Protein AF-A0A0U5GL90-F1 (afdb_monomer)

Sequence (232 aa):
MVSDGDREPDVVGGGMSMTGNQTHGCYFNGHSLDELKESRVLGIDAWSNAGGIVGRGLLIDYATWADVNSIPLTPFTSATIPLSSLQTILSETNTTPRPGDILFVRTGFTRAYNALSADEEAALASRPTPDFAGVENGERTLRWLWENQFAAIASDSPSFEPAPLVREGVPPEQTLHQWCLSGWGLPIGEYFHLEELADKCRERKRWTFFLSSVPLKVPGGVASPPNAVAIL

pLDDT: mean 89.9, std 14.67, range [27.83, 98.88]

Mean predicted aligned error: 5.51 Å

Radius of gyration: 17.51 Å; Cα contacts (8 Å, |Δi|>4): 485; chains: 1; bounding box: 51×42×48 Å

Secondary structure (DSSP, 8-state):
-----------EEEPTTS--BTTTTB-GGG-BHHHHHHS-TT-THHHHHTT-EEEEEEEEEHHHHHHHTTPPP-TTTT-EE-HHHHHHHHHHTT----TT-EEEEE-SHHHHHTT--HHHHHHHHT-SS--B-EE--SHHHHHHHHHHT-SEEEESSSSSSPBPSSBTTB-GGG-HHIIIIIII---EEES---HHHHHHHHHHT--EEEEEE-----TT-SEE---EEEE-

Structure (mmCIF, N/CA/C/O backbone):
data_AF-A0A0U5GL90-F1
#
_entry.id   AF-A0A0U5GL90-F1
#
loop_
_atom_site.group_PDB
_atom_site.id
_atom_site.type_symbol
_atom_site.label_atom_id
_atom_site.label_alt_id
_atom_site.label_comp_id
_atom_site.label_asym_id
_atom_site.label_entity_id
_atom_site.label_seq_id
_atom_site.pdbx_PDB_ins_code
_atom_site.Cartn_x
_atom_site.Cartn_y
_atom_site.Cartn_z
_atom_site.occupancy
_atom_site.B_iso_or_equiv
_atom_site.auth_seq_id
_atom_site.auth_comp_id
_atom_site.auth_asym_id
_atom_site.auth_atom_id
_atom_site.pdbx_PDB_model_num
ATOM 1 N N . MET A 1 1 ? -29.213 21.364 -14.736 1.00 32.91 1 MET A N 1
ATOM 2 C CA . MET A 1 1 ? -28.912 20.846 -13.389 1.00 32.91 1 MET A CA 1
ATOM 3 C C . MET A 1 1 ? -28.786 19.344 -13.524 1.00 32.91 1 MET A C 1
ATOM 5 O O . MET A 1 1 ? -29.792 18.651 -13.503 1.00 32.91 1 MET A O 1
ATOM 9 N N . VAL A 1 2 ? -27.580 18.876 -13.823 1.00 27.83 2 VAL A N 1
ATOM 10 C CA . VAL A 1 2 ? -27.225 17.458 -13.736 1.00 27.83 2 VAL A CA 1
ATOM 11 C C . VAL A 1 2 ? -26.235 17.401 -12.585 1.00 27.83 2 VAL A C 1
ATOM 13 O O . VAL A 1 2 ? -25.332 18.232 -12.520 1.00 27.83 2 VAL A O 1
ATOM 16 N N . SER A 1 3 ? -26.568 16.540 -11.637 1.00 29.61 3 SER A N 1
ATOM 17 C CA . SER A 1 3 ? -26.002 16.372 -10.307 1.00 29.61 3 SER A CA 1
ATOM 18 C C . SER A 1 3 ? -24.504 16.102 -10.316 1.00 29.61 3 SER A C 1
ATOM 20 O O . SER A 1 3 ? -23.997 15.461 -11.238 1.00 29.61 3 SER A O 1
ATOM 22 N N . ASP A 1 4 ? -23.856 16.581 -9.254 1.00 32.91 4 ASP A N 1
ATOM 23 C CA . ASP A 1 4 ? -22.505 16.235 -8.826 1.00 32.91 4 ASP A CA 1
ATOM 24 C C . ASP A 1 4 ? -22.251 14.739 -9.014 1.00 32.91 4 ASP A C 1
ATOM 26 O O . ASP A 1 4 ? -22.918 13.896 -8.417 1.00 32.91 4 ASP A O 1
ATOM 30 N N . GLY A 1 5 ? -21.336 14.424 -9.929 1.00 29.22 5 GLY A N 1
ATOM 31 C CA . GLY A 1 5 ? -20.771 13.092 -10.034 1.00 29.22 5 GLY A CA 1
ATOM 32 C C . GLY A 1 5 ? -19.763 12.922 -8.912 1.00 29.22 5 GLY A C 1
ATOM 33 O O . GLY A 1 5 ? -18.870 13.760 -8.782 1.00 29.22 5 GLY A O 1
ATOM 34 N N . ASP A 1 6 ? -19.919 11.852 -8.140 1.00 35.81 6 ASP A N 1
ATOM 35 C CA . ASP A 1 6 ? -18.899 11.324 -7.243 1.00 35.81 6 ASP A CA 1
ATOM 36 C C . ASP A 1 6 ? -17.588 11.181 -8.032 1.00 35.81 6 ASP A C 1
ATOM 38 O O . ASP A 1 6 ? -17.468 10.346 -8.932 1.00 35.81 6 ASP A O 1
ATOM 42 N N . ARG A 1 7 ? -16.629 12.073 -7.768 1.00 39.97 7 ARG A N 1
ATOM 43 C CA . ARG A 1 7 ? -15.283 12.020 -8.347 1.00 39.97 7 ARG A CA 1
ATOM 44 C C . ARG A 1 7 ? -14.377 11.362 -7.326 1.00 39.97 7 ARG A C 1
ATOM 46 O O . ARG A 1 7 ? -13.746 12.036 -6.519 1.00 39.97 7 ARG A O 1
ATOM 53 N N . GLU A 1 8 ? -14.359 10.038 -7.348 1.00 39.12 8 GLU A N 1
ATOM 54 C CA . GLU A 1 8 ? -13.332 9.280 -6.644 1.00 39.12 8 GLU A CA 1
ATOM 55 C C . GLU A 1 8 ? -11.991 9.439 -7.384 1.00 39.12 8 GLU A C 1
ATOM 57 O O . GLU A 1 8 ? -11.975 9.428 -8.619 1.00 39.12 8 GLU A O 1
ATOM 62 N N . PRO A 1 9 ? -10.862 9.604 -6.673 1.00 36.97 9 PRO A N 1
ATOM 63 C CA . PRO A 1 9 ? -9.548 9.520 -7.297 1.00 36.97 9 PRO A CA 1
ATOM 64 C C . PRO A 1 9 ? -9.374 8.130 -7.925 1.00 36.97 9 PRO A C 1
ATOM 66 O O . PRO A 1 9 ? -9.630 7.114 -7.277 1.00 36.97 9 PRO A O 1
ATOM 69 N N . ASP A 1 10 ? -8.951 8.083 -9.191 1.00 33.62 10 ASP A N 1
ATOM 70 C CA . ASP A 1 10 ? -8.714 6.828 -9.905 1.00 33.62 10 ASP A CA 1
ATOM 71 C C . ASP A 1 10 ? -7.691 5.974 -9.137 1.00 33.62 10 ASP A C 1
ATOM 73 O O . ASP A 1 10 ? -6.527 6.348 -8.991 1.00 33.62 10 ASP A O 1
ATOM 77 N N . VAL A 1 11 ? -8.126 4.811 -8.647 1.00 43.56 11 VAL A N 1
ATOM 78 C CA . VAL A 1 11 ? -7.258 3.835 -7.973 1.00 43.56 11 VAL A CA 1
ATOM 79 C C . VAL A 1 11 ? -6.200 3.341 -8.961 1.00 43.56 11 VAL A C 1
ATOM 81 O O . VAL A 1 11 ? -6.558 2.965 -10.076 1.00 43.56 11 VAL A O 1
ATOM 84 N N . VAL A 1 12 ? -4.917 3.277 -8.586 1.00 50.75 12 VAL A N 1
ATOM 85 C CA . VAL A 1 12 ? -3.836 2.824 -9.485 1.00 50.75 12 VAL A CA 1
ATOM 86 C C . VAL A 1 12 ? -3.110 1.623 -8.882 1.00 50.75 12 VAL A C 1
ATOM 88 O O . VAL A 1 12 ? -2.521 1.694 -7.810 1.00 50.75 12 VAL A O 1
ATOM 91 N N . GLY A 1 13 ? -3.125 0.492 -9.588 1.00 50.84 13 GLY A N 1
ATOM 92 C CA . GLY A 1 13 ? -2.231 -0.636 -9.333 1.00 50.84 13 GLY A CA 1
ATOM 93 C C . GLY A 1 13 ? -0.956 -0.503 -10.162 1.00 50.84 13 GLY A C 1
ATOM 94 O O . GLY A 1 13 ? -1.026 -0.450 -11.394 1.00 50.84 13 GLY A O 1
ATOM 95 N N . GLY A 1 14 ? 0.202 -0.461 -9.505 1.00 56.66 14 GLY A N 1
ATOM 96 C CA . GLY A 1 14 ? 1.503 -0.366 -10.155 1.00 56.66 14 GLY A CA 1
ATOM 97 C C . GLY A 1 14 ? 2.013 -1.703 -10.684 1.00 56.66 14 GLY A C 1
ATOM 98 O O . GLY A 1 14 ? 2.085 -2.696 -9.959 1.00 56.66 14 GLY A O 1
ATOM 99 N N . GLY A 1 15 ? 2.380 -1.735 -11.967 1.00 58.50 15 GLY A N 1
ATOM 100 C CA . GLY A 1 15 ? 3.108 -2.843 -12.583 1.00 58.50 15 GLY A CA 1
ATOM 101 C C . GLY A 1 15 ? 4.617 -2.750 -12.336 1.00 58.50 15 GLY A C 1
ATOM 102 O O . GLY A 1 15 ? 5.145 -1.721 -11.918 1.00 58.50 15 GLY A O 1
ATOM 103 N N . MET A 1 16 ? 5.343 -3.831 -12.631 1.00 69.81 16 MET A N 1
ATOM 104 C CA . MET A 1 16 ? 6.782 -3.941 -12.324 1.00 69.81 16 MET A CA 1
ATOM 105 C C . MET A 1 16 ? 7.672 -2.991 -13.137 1.00 69.81 16 MET A C 1
ATOM 107 O O . MET A 1 16 ? 8.827 -2.768 -12.782 1.00 69.81 16 MET A O 1
ATOM 111 N N . SER A 1 17 ? 7.146 -2.408 -14.214 1.00 71.94 17 SER A N 1
ATOM 112 C CA . SER A 1 17 ? 7.821 -1.380 -15.010 1.00 71.94 17 SER A CA 1
ATOM 113 C C . SER A 1 17 ? 7.652 0.043 -14.452 1.00 71.94 17 SER A C 1
ATOM 115 O O . SER A 1 17 ? 8.181 0.985 -15.038 1.00 71.94 17 SER A O 1
ATOM 117 N N . MET A 1 18 ? 6.911 0.233 -13.351 1.00 78.38 18 MET A N 1
ATOM 118 C CA . MET A 1 18 ? 6.598 1.560 -12.801 1.00 78.38 18 MET A CA 1
ATOM 119 C C . MET A 1 18 ? 7.807 2.253 -12.169 1.00 78.38 18 MET A C 1
ATOM 121 O O . MET A 1 18 ? 7.956 3.467 -12.294 1.00 78.38 18 MET A O 1
ATOM 125 N N . THR A 1 19 ? 8.688 1.518 -11.489 1.00 79.12 19 THR A N 1
ATOM 126 C CA . THR A 1 19 ? 9.861 2.103 -10.825 1.00 79.12 19 THR A CA 1
ATOM 127 C C . THR A 1 19 ? 11.077 1.205 -10.991 1.00 79.12 19 THR A C 1
ATOM 129 O O . THR A 1 19 ? 11.060 0.044 -10.596 1.00 79.12 19 THR A O 1
ATOM 132 N N . GLY A 1 20 ? 12.144 1.761 -11.568 1.00 82.94 20 GLY A N 1
ATOM 133 C CA . GLY A 1 20 ? 13.454 1.119 -11.652 1.00 82.94 20 GLY A CA 1
ATOM 134 C C . GLY A 1 20 ? 14.312 1.418 -10.423 1.00 82.94 20 GLY A C 1
ATOM 135 O O . GLY A 1 20 ? 14.107 2.415 -9.728 1.00 82.94 20 GLY A O 1
ATOM 136 N N . ASN A 1 21 ? 15.293 0.558 -10.160 1.00 85.88 21 ASN A N 1
ATOM 137 C CA . ASN A 1 21 ? 16.347 0.824 -9.194 1.00 85.88 21 ASN A CA 1
ATOM 138 C C . ASN A 1 21 ? 17.252 1.939 -9.735 1.00 85.88 21 ASN A C 1
ATOM 140 O O . ASN A 1 21 ? 17.915 1.763 -10.757 1.00 85.88 21 ASN A O 1
ATOM 144 N N . GLN A 1 22 ? 17.283 3.082 -9.056 1.00 84.62 22 GLN A N 1
ATOM 145 C CA . GLN A 1 22 ? 17.982 4.280 -9.528 1.00 84.62 22 GLN A CA 1
ATOM 146 C C . GLN A 1 22 ? 19.504 4.101 -9.513 1.00 84.62 22 GLN A C 1
ATOM 148 O O . GLN A 1 22 ? 20.193 4.587 -10.405 1.00 84.62 22 GLN A O 1
ATOM 153 N N . THR A 1 23 ? 20.024 3.363 -8.533 1.00 85.50 23 THR A N 1
ATOM 154 C CA . THR A 1 23 ? 21.464 3.127 -8.366 1.00 85.50 23 THR A CA 1
ATOM 155 C C . THR A 1 23 ? 22.008 2.162 -9.421 1.00 85.50 23 THR A C 1
ATOM 157 O O . THR A 1 23 ? 23.115 2.352 -9.919 1.00 85.50 23 THR A O 1
ATOM 160 N N . HIS A 1 24 ? 21.228 1.145 -9.798 1.00 86.31 24 HIS A N 1
ATOM 161 C CA . HIS A 1 24 ? 21.655 0.101 -10.738 1.00 86.31 24 HIS A CA 1
ATOM 162 C C . HIS A 1 24 ? 21.117 0.286 -12.165 1.00 86.31 24 HIS A C 1
ATOM 164 O O . HIS A 1 24 ? 21.565 -0.406 -13.076 1.00 86.31 24 HIS A O 1
ATOM 170 N N . GLY A 1 25 ? 20.171 1.206 -12.379 1.00 88.25 25 GLY A N 1
ATOM 171 C CA . GLY A 1 25 ? 19.608 1.506 -13.698 1.00 88.25 25 GLY A CA 1
ATOM 172 C C . GLY A 1 25 ? 18.793 0.361 -14.309 1.00 88.25 25 GLY A C 1
ATOM 173 O O . GLY A 1 25 ? 18.709 0.259 -15.532 1.00 88.25 25 GLY A O 1
ATOM 174 N N . CYS A 1 26 ? 18.217 -0.513 -13.480 1.00 90.50 26 CYS A N 1
ATOM 175 C CA . CYS A 1 26 ? 17.486 -1.701 -13.921 1.00 90.50 26 CYS A CA 1
ATOM 176 C C . CYS A 1 26 ? 16.119 -1.845 -13.239 1.00 90.50 26 CYS A C 1
ATOM 178 O O . CYS A 1 26 ? 15.846 -1.257 -12.192 1.00 90.50 26 CYS A O 1
ATOM 180 N N . TYR A 1 27 ? 15.253 -2.640 -13.854 1.00 92.69 27 TYR A N 1
ATOM 181 C CA . TYR A 1 27 ? 13.933 -3.019 -13.361 1.00 92.69 27 TYR A CA 1
ATOM 182 C C . TYR A 1 27 ? 13.954 -4.465 -12.857 1.00 92.69 27 TYR A C 1
ATOM 184 O O . TYR A 1 27 ? 15.007 -5.109 -12.820 1.00 92.69 27 TYR A O 1
ATOM 192 N N . PHE A 1 28 ? 12.785 -4.981 -12.471 1.00 92.75 28 PHE A N 1
ATOM 193 C CA . PHE A 1 28 ? 12.640 -6.362 -12.022 1.00 92.75 28 PHE A CA 1
ATOM 194 C C . PHE A 1 28 ? 13.297 -7.351 -12.997 1.00 92.75 28 PHE A C 1
ATOM 196 O O . PHE A 1 28 ? 13.249 -7.154 -14.209 1.00 92.75 28 PHE A O 1
ATOM 203 N N . ASN A 1 29 ? 13.943 -8.397 -12.472 1.00 93.00 29 ASN A N 1
ATOM 204 C CA . ASN A 1 29 ? 14.741 -9.367 -13.239 1.00 93.00 29 ASN A CA 1
ATOM 205 C C . ASN A 1 29 ? 15.891 -8.779 -14.086 1.00 93.00 29 ASN A C 1
ATOM 207 O O . ASN A 1 29 ? 16.424 -9.463 -14.958 1.00 93.00 29 ASN A O 1
ATOM 211 N N . GLY A 1 30 ? 16.327 -7.546 -13.811 1.00 92.50 30 GLY A N 1
ATOM 212 C CA . GLY A 1 30 ? 17.467 -6.928 -14.492 1.00 92.50 30 GLY A CA 1
ATOM 213 C C . GLY A 1 30 ? 17.136 -6.323 -15.857 1.00 92.50 30 GLY A C 1
ATOM 214 O O . GLY A 1 30 ? 18.058 -5.966 -16.589 1.00 92.50 30 GLY A O 1
ATOM 215 N N . HIS A 1 31 ? 15.851 -6.180 -16.194 1.00 92.88 31 HIS A N 1
ATOM 216 C CA . HIS A 1 31 ? 15.424 -5.536 -17.436 1.00 92.88 31 HIS A CA 1
ATOM 217 C C . HIS A 1 31 ? 15.884 -4.075 -17.493 1.00 92.88 31 HIS A C 1
ATOM 219 O O . HIS A 1 31 ? 15.863 -3.358 -16.489 1.00 92.88 31 HIS A O 1
ATOM 225 N N . SER A 1 32 ? 16.307 -3.624 -18.673 1.00 92.25 32 SER A N 1
ATOM 226 C CA . SER A 1 32 ? 16.730 -2.238 -18.889 1.00 92.25 32 SER A CA 1
ATOM 227 C C . SER A 1 32 ? 15.552 -1.355 -19.301 1.00 92.25 32 SER A C 1
ATOM 229 O O . SER A 1 32 ? 14.535 -1.836 -19.800 1.00 92.25 32 SER A O 1
ATOM 231 N N . LEU A 1 33 ? 15.698 -0.036 -19.147 1.00 88.69 33 LEU A N 1
ATOM 232 C CA . LEU A 1 33 ? 14.693 0.913 -19.634 1.00 88.69 33 LEU A CA 1
ATOM 233 C C . LEU A 1 33 ? 14.465 0.794 -21.152 1.00 88.69 33 LEU A C 1
ATOM 235 O O . LEU A 1 33 ? 13.338 0.959 -21.615 1.00 88.69 33 LEU A O 1
ATOM 239 N N . ASP A 1 34 ? 15.512 0.525 -21.930 1.00 91.38 34 ASP A N 1
ATOM 240 C CA . ASP A 1 34 ? 15.386 0.412 -23.386 1.00 91.38 34 ASP A CA 1
ATOM 241 C C . ASP A 1 34 ? 14.630 -0.861 -23.784 1.00 91.38 34 ASP A C 1
ATOM 243 O O . ASP A 1 34 ? 13.755 -0.807 -24.644 1.00 91.38 34 ASP A O 1
ATOM 247 N N . GLU A 1 35 ? 14.838 -1.970 -23.068 1.00 90.62 35 GLU A N 1
ATOM 248 C CA . GLU A 1 35 ? 14.051 -3.191 -23.266 1.00 90.62 35 GLU A CA 1
ATOM 249 C C . GLU A 1 35 ? 12.561 -2.979 -22.953 1.00 90.62 35 GLU A C 1
ATOM 251 O O . GLU A 1 35 ? 11.700 -3.489 -23.674 1.00 90.62 35 GLU A O 1
ATOM 256 N N . LEU A 1 36 ? 12.230 -2.195 -21.919 1.00 87.69 36 LEU A N 1
ATOM 257 C CA . LEU A 1 36 ? 10.837 -1.863 -21.595 1.00 87.69 36 LEU A CA 1
ATOM 258 C C . LEU A 1 36 ? 10.160 -1.000 -22.667 1.00 87.69 36 LEU A C 1
ATOM 260 O O . LEU A 1 36 ? 8.956 -1.122 -22.870 1.00 87.69 36 LEU A O 1
ATOM 264 N N . LYS A 1 37 ? 10.909 -0.136 -23.363 1.00 86.31 37 LYS A N 1
ATOM 265 C CA . LYS A 1 37 ? 10.368 0.683 -24.463 1.00 86.31 37 LYS A CA 1
ATOM 266 C C . LYS A 1 37 ? 10.103 -0.136 -25.725 1.00 86.31 37 LYS A C 1
ATOM 268 O O . LYS A 1 37 ? 9.223 0.219 -26.507 1.00 86.31 37 LYS A O 1
ATOM 273 N N . GLU A 1 38 ? 10.883 -1.191 -25.941 1.00 88.50 38 GLU A N 1
ATOM 274 C CA . GLU A 1 38 ? 10.862 -1.989 -27.172 1.00 88.50 38 GLU A CA 1
ATOM 275 C C . GLU A 1 38 ? 10.062 -3.296 -27.044 1.00 88.50 38 GLU A C 1
ATOM 277 O O . GLU A 1 38 ? 9.776 -3.952 -28.048 1.00 88.50 38 GLU A O 1
ATOM 282 N N . SER A 1 39 ? 9.666 -3.680 -25.827 1.00 87.88 39 SER A N 1
ATOM 283 C CA . SER A 1 39 ? 8.964 -4.934 -25.548 1.00 87.88 39 SER A CA 1
ATOM 284 C C . SER A 1 39 ? 7.726 -4.740 -24.660 1.00 87.88 39 SER A C 1
ATOM 286 O O . SER A 1 39 ? 7.310 -3.628 -24.359 1.00 87.88 39 SER A O 1
ATOM 288 N N . ARG A 1 40 ? 7.084 -5.850 -24.276 1.00 87.19 40 ARG A N 1
ATOM 289 C CA . ARG A 1 40 ? 5.946 -5.874 -23.332 1.00 87.19 40 ARG A CA 1
ATOM 290 C C . ARG A 1 40 ? 6.310 -6.523 -22.000 1.00 87.19 40 ARG A C 1
ATOM 292 O O . ARG A 1 40 ? 5.424 -6.897 -21.232 1.00 87.19 40 ARG A O 1
ATOM 299 N N . VAL A 1 41 ? 7.602 -6.745 -21.760 1.00 86.81 41 VAL A N 1
ATOM 300 C CA . VAL A 1 41 ? 8.052 -7.366 -20.518 1.00 86.81 41 VAL A CA 1
ATOM 301 C C . VAL A 1 41 ? 7.677 -6.472 -19.339 1.00 86.81 41 VAL A C 1
ATOM 303 O O . VAL A 1 41 ? 7.642 -5.252 -19.468 1.00 86.81 41 VAL A O 1
ATOM 306 N N . LEU A 1 42 ? 7.323 -7.084 -18.207 1.00 88.25 42 LEU A N 1
ATOM 307 C CA . LEU A 1 42 ? 6.832 -6.390 -17.007 1.00 88.25 42 LEU A CA 1
ATOM 308 C C . LEU A 1 42 ? 5.513 -5.604 -17.178 1.00 88.25 42 LEU A C 1
ATOM 310 O O . LEU A 1 42 ? 5.108 -4.905 -16.247 1.00 88.25 42 LEU A O 1
ATOM 314 N N . GLY A 1 43 ? 4.822 -5.751 -18.315 1.00 88.62 43 GLY A N 1
ATOM 315 C CA . GLY A 1 43 ? 3.525 -5.125 -18.563 1.00 88.62 43 GLY A CA 1
ATOM 316 C C . GLY A 1 43 ? 2.427 -5.620 -17.618 1.00 88.62 43 GLY A C 1
ATOM 317 O O . GLY A 1 43 ? 2.373 -6.796 -17.248 1.00 88.62 43 GLY A O 1
ATOM 318 N N . ILE A 1 44 ? 1.510 -4.723 -17.253 1.00 86.69 44 ILE A N 1
ATOM 319 C CA . ILE A 1 44 ? 0.392 -4.994 -16.340 1.00 86.69 44 ILE A CA 1
ATOM 320 C C . ILE A 1 44 ? -0.539 -6.100 -16.858 1.00 86.69 44 ILE A C 1
ATOM 322 O O . ILE A 1 44 ? -1.136 -6.833 -16.069 1.00 86.69 44 ILE A O 1
ATOM 326 N N . ASP A 1 45 ? -0.615 -6.292 -18.179 1.00 86.00 45 ASP A N 1
ATOM 327 C CA . ASP A 1 45 ? -1.406 -7.353 -18.796 1.00 86.00 45 ASP A CA 1
ATOM 328 C C . ASP A 1 45 ? -0.918 -8.761 -18.435 1.00 86.00 45 ASP A C 1
ATOM 330 O O . ASP A 1 45 ? -1.704 -9.705 -18.532 1.00 86.00 45 ASP A O 1
ATOM 334 N N . ALA A 1 46 ? 0.328 -8.918 -17.970 1.00 89.12 46 ALA A N 1
ATOM 335 C CA . ALA A 1 46 ? 0.816 -10.181 -17.421 1.00 89.12 46 ALA A CA 1
ATOM 336 C C . ALA A 1 46 ? -0.068 -10.670 -16.261 1.00 89.12 46 ALA A C 1
ATOM 338 O O . ALA A 1 46 ? -0.409 -11.853 -16.213 1.00 89.12 46 ALA A O 1
ATOM 339 N N . TRP A 1 47 ? -0.522 -9.761 -15.390 1.00 89.00 47 TRP A N 1
ATOM 340 C CA . TRP A 1 47 ? -1.425 -10.089 -14.286 1.00 89.00 47 TRP A CA 1
ATOM 341 C C . TRP A 1 47 ? -2.804 -10.495 -14.789 1.00 89.00 47 TRP A C 1
ATOM 343 O O . TRP A 1 47 ? -3.319 -11.537 -14.392 1.00 89.00 47 TRP A O 1
ATOM 353 N N . SER A 1 48 ? -3.387 -9.733 -15.717 1.00 87.00 48 SER A N 1
ATOM 354 C CA . SER A 1 48 ? -4.690 -10.072 -16.302 1.00 87.00 48 SER A CA 1
ATOM 355 C C . SER A 1 48 ? -4.646 -11.416 -17.042 1.00 87.00 48 SER A C 1
ATOM 357 O O . SER A 1 48 ? -5.582 -12.207 -16.942 1.00 87.00 48 SER A O 1
ATOM 359 N N . ASN A 1 49 ? -3.552 -11.713 -17.754 1.00 88.19 49 ASN A N 1
ATOM 360 C CA . ASN A 1 49 ? -3.350 -12.989 -18.449 1.00 88.19 49 ASN A CA 1
ATOM 361 C C . ASN A 1 49 ? -3.163 -14.167 -17.475 1.00 88.19 49 ASN A C 1
ATOM 363 O O . ASN A 1 49 ? -3.535 -15.289 -17.815 1.00 88.19 49 ASN A O 1
ATOM 367 N N . ALA A 1 50 ? -2.630 -13.916 -16.276 1.00 90.00 50 ALA A N 1
ATOM 368 C CA . ALA A 1 50 ? -2.487 -14.906 -15.209 1.00 90.00 50 ALA A CA 1
ATOM 369 C C . ALA A 1 50 ? -3.776 -15.128 -14.386 1.00 90.00 50 ALA A C 1
ATOM 371 O O . ALA A 1 50 ? -3.781 -15.965 -13.485 1.00 90.00 50 ALA A O 1
ATOM 372 N N . GLY A 1 51 ? -4.871 -14.423 -14.699 1.00 89.38 51 GLY A N 1
ATOM 373 C CA . GLY A 1 51 ? -6.151 -14.531 -13.987 1.00 89.38 51 GLY A CA 1
ATOM 374 C C . GLY A 1 51 ? -6.403 -13.432 -12.948 1.00 89.38 51 GLY A C 1
ATOM 375 O O . GLY A 1 51 ? -7.369 -13.525 -12.195 1.00 89.38 51 GLY A O 1
ATOM 376 N N . GLY A 1 52 ? -5.575 -12.387 -12.930 1.00 91.69 52 GLY A N 1
ATOM 377 C CA . GLY A 1 52 ? -5.635 -11.286 -11.973 1.00 91.69 52 GLY A CA 1
ATOM 378 C C . GLY A 1 52 ? -4.821 -11.545 -10.706 1.00 91.69 52 GLY A C 1
ATOM 379 O O . GLY A 1 52 ? -4.110 -12.540 -10.575 1.00 91.69 52 GLY A O 1
ATOM 380 N N . ILE A 1 53 ? -4.933 -10.619 -9.760 1.00 93.69 53 ILE A N 1
ATOM 381 C CA . ILE A 1 53 ? -4.393 -10.740 -8.410 1.00 93.69 53 ILE A CA 1
ATOM 382 C C . ILE A 1 53 ? -5.544 -11.208 -7.519 1.00 93.69 53 ILE A C 1
ATOM 384 O O . ILE A 1 53 ? -6.418 -10.430 -7.127 1.00 93.69 53 ILE A O 1
ATOM 388 N N . VAL A 1 54 ? -5.565 -12.509 -7.242 1.00 96.12 54 VAL A N 1
ATOM 389 C CA . VAL A 1 54 ? -6.641 -13.175 -6.503 1.00 96.12 54 VAL A CA 1
ATOM 390 C C . VAL A 1 54 ? -6.041 -13.911 -5.317 1.00 96.12 54 VAL A C 1
ATOM 392 O O . VAL A 1 54 ? -5.126 -14.716 -5.476 1.00 96.12 54 VAL A O 1
ATOM 395 N N . GLY A 1 55 ? -6.544 -13.643 -4.116 1.00 96.94 55 GLY A N 1
ATOM 396 C CA . GLY A 1 55 ? -5.941 -14.194 -2.910 1.00 96.94 55 GLY A CA 1
ATOM 397 C C . GLY A 1 55 ? -6.611 -13.736 -1.628 1.00 96.94 55 GLY A C 1
ATOM 398 O O . GLY A 1 55 ? -7.757 -13.285 -1.620 1.00 96.94 55 GLY A O 1
ATOM 399 N N . ARG A 1 56 ? -5.889 -13.880 -0.517 1.00 98.50 56 ARG A N 1
ATOM 400 C CA . ARG A 1 56 ? -6.367 -13.448 0.793 1.00 98.50 56 ARG A CA 1
ATOM 401 C C . ARG A 1 56 ? -5.917 -12.015 1.057 1.00 98.50 56 ARG A C 1
ATOM 403 O O . ARG A 1 56 ? -4.727 -11.760 1.193 1.00 98.50 56 ARG A O 1
ATOM 410 N N . GLY A 1 57 ? -6.870 -11.096 1.140 1.00 98.56 57 GLY A N 1
ATOM 411 C CA . GLY A 1 57 ? -6.630 -9.738 1.609 1.00 98.56 57 GLY A CA 1
ATOM 412 C C . GLY A 1 57 ? -6.535 -9.685 3.133 1.00 98.56 57 GLY A C 1
ATOM 413 O O . GLY A 1 57 ? -7.255 -10.406 3.831 1.00 98.56 57 GLY A O 1
ATOM 414 N N . LEU A 1 58 ? -5.650 -8.829 3.632 1.00 98.75 58 LEU A N 1
ATOM 415 C CA . LEU A 1 58 ? -5.454 -8.502 5.042 1.00 98.75 58 LEU A CA 1
ATOM 416 C C . LEU A 1 58 ? -5.519 -6.982 5.194 1.00 98.75 58 LEU A C 1
ATOM 418 O O . LEU A 1 58 ? -4.663 -6.296 4.649 1.00 98.75 58 LEU A O 1
ATOM 422 N N . LEU A 1 59 ? -6.491 -6.456 5.939 1.00 98.88 59 LEU A N 1
ATOM 423 C CA . LEU A 1 59 ? -6.590 -5.022 6.218 1.00 98.88 59 LEU A CA 1
ATOM 424 C C . LEU A 1 59 ? -6.013 -4.687 7.596 1.00 98.88 59 LEU A C 1
ATOM 426 O O . LEU A 1 59 ? -6.431 -5.252 8.605 1.00 98.88 59 LEU A O 1
ATOM 430 N N . ILE A 1 60 ? -5.121 -3.700 7.631 1.00 98.88 60 ILE A N 1
ATOM 431 C CA . ILE A 1 60 ? -4.700 -2.990 8.837 1.00 98.88 60 ILE A CA 1
ATOM 432 C C . ILE A 1 60 ? -5.328 -1.594 8.812 1.00 98.88 60 ILE A C 1
ATOM 434 O O . ILE A 1 60 ? -4.985 -0.756 7.977 1.00 98.88 60 ILE A O 1
ATOM 438 N N . ASP A 1 61 ? -6.254 -1.341 9.735 1.00 98.75 61 ASP A N 1
ATOM 439 C CA . ASP A 1 61 ? -6.961 -0.063 9.854 1.00 98.75 61 ASP A CA 1
ATOM 440 C C . ASP A 1 61 ? -6.237 0.890 10.811 1.00 98.75 61 ASP A C 1
ATOM 442 O O . ASP A 1 61 ? -6.589 1.028 11.987 1.00 98.75 61 ASP A O 1
ATOM 446 N N . TYR A 1 62 ? -5.177 1.523 10.300 1.00 98.81 62 TYR A N 1
ATOM 447 C CA . TYR A 1 62 ? -4.382 2.476 11.070 1.00 98.81 62 TYR A CA 1
ATOM 448 C C . TYR A 1 62 ? -5.183 3.727 11.425 1.00 98.81 62 TYR A C 1
ATOM 450 O O . TYR A 1 62 ? -5.087 4.191 12.556 1.00 98.81 62 TYR A O 1
ATOM 458 N N . ALA A 1 63 ? -5.997 4.248 10.505 1.00 98.50 63 ALA A N 1
ATOM 459 C CA . ALA A 1 63 ? -6.754 5.476 10.729 1.00 98.50 63 ALA A CA 1
ATOM 460 C C . ALA A 1 63 ? -7.682 5.386 11.950 1.00 98.50 63 ALA A C 1
ATOM 462 O O . ALA A 1 63 ? -7.644 6.255 12.820 1.00 98.50 63 ALA A O 1
ATOM 463 N N . THR A 1 64 ? -8.474 4.316 12.065 1.00 98.25 64 THR A N 1
ATOM 464 C CA . THR A 1 64 ? -9.346 4.142 13.235 1.00 98.25 64 THR A CA 1
ATOM 465 C C . THR A 1 64 ? -8.555 3.823 14.501 1.00 98.25 64 THR A C 1
ATOM 467 O O . THR A 1 64 ? -8.905 4.314 15.575 1.00 98.25 64 THR A O 1
ATOM 470 N N . TRP A 1 65 ? -7.476 3.043 14.403 1.00 98.56 65 TRP A N 1
ATOM 471 C CA . TRP A 1 65 ? -6.615 2.781 15.556 1.00 98.56 65 TRP A CA 1
ATOM 472 C C . TRP A 1 65 ? -5.948 4.061 16.084 1.00 98.56 65 TRP A C 1
ATOM 474 O O . TRP A 1 65 ? -5.890 4.268 17.297 1.00 98.56 65 TRP A O 1
ATOM 484 N N . ALA A 1 66 ? -5.503 4.948 15.193 1.00 98.50 66 ALA A N 1
ATOM 485 C CA . ALA A 1 66 ? -4.925 6.240 15.535 1.00 98.50 66 ALA A CA 1
ATOM 486 C C . ALA A 1 66 ? -5.939 7.132 16.264 1.00 98.50 66 ALA A C 1
ATOM 488 O O . ALA A 1 66 ? -5.611 7.665 17.323 1.00 98.50 66 ALA A O 1
ATOM 489 N N . ASP A 1 67 ? -7.183 7.211 15.774 1.00 98.06 67 ASP A N 1
ATOM 490 C CA . ASP A 1 67 ? -8.257 7.970 16.431 1.00 98.06 67 ASP A CA 1
ATOM 491 C C . ASP A 1 67 ? -8.492 7.482 17.874 1.00 98.06 67 ASP A C 1
ATOM 493 O O . ASP A 1 67 ? -8.536 8.283 18.810 1.00 98.06 67 ASP A O 1
ATOM 497 N N . VAL A 1 68 ? -8.589 6.159 18.077 1.00 98.06 68 VAL A N 1
ATOM 498 C CA . VAL A 1 68 ? -8.791 5.543 19.406 1.00 98.06 68 VAL A CA 1
ATOM 499 C C . VAL A 1 68 ? -7.632 5.852 20.355 1.00 98.06 68 VAL A C 1
ATOM 501 O O . VAL A 1 68 ? -7.847 6.073 21.547 1.00 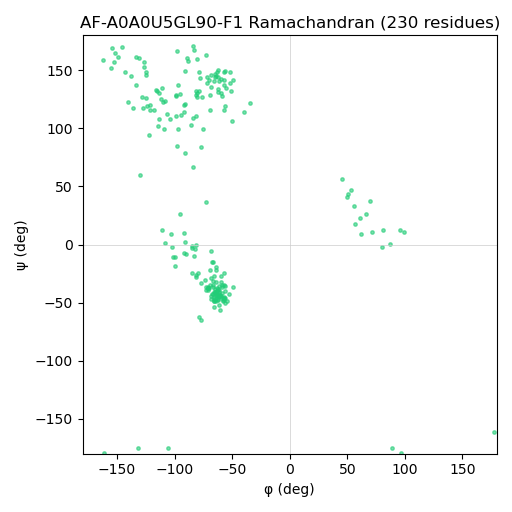98.06 68 VAL A O 1
ATOM 504 N N . ASN A 1 69 ? -6.411 5.908 19.828 1.00 98.12 69 ASN A N 1
ATOM 505 C CA . ASN A 1 69 ? -5.201 6.181 20.598 1.00 98.12 69 ASN A CA 1
ATOM 506 C C . ASN A 1 69 ? -4.837 7.674 20.655 1.00 98.12 69 ASN A C 1
ATOM 508 O O . ASN A 1 69 ? -3.764 8.022 21.144 1.00 98.12 69 ASN A O 1
ATOM 512 N N . SER A 1 70 ? -5.725 8.567 20.197 1.00 97.94 70 SER A N 1
ATOM 513 C CA . SER A 1 70 ? -5.494 10.021 20.165 1.00 97.94 70 SER A CA 1
ATOM 514 C C . SER A 1 70 ? -4.222 10.428 19.404 1.00 97.94 70 SER A C 1
ATOM 516 O O . SER A 1 70 ? -3.558 11.406 19.752 1.00 97.94 70 SER A O 1
ATOM 518 N N . ILE A 1 71 ? -3.871 9.673 18.361 1.00 97.88 71 ILE A N 1
ATOM 519 C CA . ILE A 1 71 ? -2.756 9.971 17.464 1.00 97.88 71 ILE A CA 1
ATOM 520 C C . ILE A 1 71 ? -3.303 10.800 16.295 1.00 97.88 71 ILE A C 1
ATOM 522 O O . ILE A 1 71 ? -4.184 10.326 15.577 1.00 97.88 71 ILE A O 1
ATOM 526 N N . PRO A 1 72 ? -2.810 12.030 16.074 1.00 96.31 72 PRO A N 1
ATOM 527 C CA . PRO A 1 72 ? -3.306 12.871 14.995 1.00 96.31 72 PRO A CA 1
ATOM 528 C C . PRO A 1 72 ? -2.895 12.314 13.629 1.00 96.31 72 PRO A C 1
ATOM 530 O O . PRO A 1 72 ? -1.713 12.086 13.364 1.00 96.31 72 PRO A O 1
ATOM 533 N N . LEU A 1 73 ? -3.868 12.164 12.732 1.00 96.69 73 LEU A N 1
ATOM 534 C CA . LEU A 1 73 ? -3.605 11.849 11.332 1.00 96.69 73 LEU A CA 1
ATOM 535 C C . LEU A 1 73 ? -3.247 13.118 10.562 1.00 96.69 73 LEU A C 1
ATOM 537 O O . LEU A 1 73 ? -3.942 14.129 10.638 1.00 96.69 73 LEU A O 1
ATOM 541 N N . THR A 1 74 ? -2.170 13.048 9.787 1.00 96.81 74 THR A N 1
ATOM 542 C CA . THR A 1 74 ? -1.665 14.165 8.973 1.00 96.81 74 THR A CA 1
ATOM 543 C C . THR A 1 74 ? -1.416 13.716 7.525 1.00 96.81 74 THR A C 1
ATOM 545 O O . THR A 1 74 ? -0.288 13.789 7.035 1.00 96.81 74 THR A O 1
ATOM 548 N N . PRO A 1 75 ? -2.458 13.237 6.812 1.00 96.75 75 PRO A N 1
ATOM 549 C CA . PRO A 1 75 ? -2.309 12.548 5.527 1.00 96.75 75 PRO A CA 1
ATOM 550 C C . PRO A 1 75 ? -1.741 13.421 4.400 1.00 96.75 75 PRO A C 1
ATOM 552 O O . PRO A 1 75 ? -1.162 12.882 3.464 1.00 96.75 75 PRO A O 1
ATOM 555 N N . PHE A 1 76 ? -1.850 14.750 4.505 1.00 97.62 76 PHE A N 1
ATOM 556 C CA . PHE A 1 76 ? -1.308 15.727 3.546 1.00 97.62 76 PHE A CA 1
ATOM 557 C C . PHE A 1 76 ? 0.076 16.263 3.948 1.00 97.62 76 PHE A C 1
ATOM 559 O O . PHE A 1 76 ? 0.442 17.401 3.643 1.00 97.62 76 PHE A O 1
ATOM 566 N N . THR A 1 77 ? 0.833 15.485 4.711 1.00 96.06 77 THR A N 1
ATOM 567 C CA . THR A 1 77 ? 2.215 15.789 5.093 1.00 96.06 77 THR A CA 1
ATOM 568 C C . THR A 1 77 ? 3.062 14.545 4.885 1.00 96.06 77 THR A C 1
ATOM 570 O O . THR A 1 77 ? 2.513 13.450 4.870 1.00 96.06 77 THR A O 1
ATOM 573 N N . SER A 1 78 ? 4.388 14.666 4.807 1.00 94.75 78 SER A N 1
ATOM 574 C CA . SER A 1 78 ? 5.306 13.514 4.718 1.00 94.75 78 SER A CA 1
ATOM 575 C C . SER A 1 78 ? 5.442 12.738 6.038 1.00 94.75 78 SER A C 1
ATOM 577 O O . SER A 1 78 ? 6.535 12.303 6.405 1.00 94.75 78 SER A O 1
ATOM 579 N N . ALA A 1 79 ? 4.355 12.614 6.798 1.00 95.38 79 ALA A N 1
ATOM 580 C CA . ALA A 1 79 ? 4.330 11.902 8.059 1.00 95.38 79 ALA A CA 1
ATOM 581 C C . ALA A 1 79 ? 4.519 10.397 7.849 1.00 95.38 79 ALA A C 1
ATOM 583 O O . ALA A 1 79 ? 4.044 9.798 6.882 1.00 95.38 79 ALA A O 1
ATOM 584 N N . THR A 1 80 ? 5.197 9.782 8.810 1.00 95.75 80 THR A N 1
ATOM 585 C CA . THR A 1 80 ? 5.471 8.350 8.810 1.00 95.75 80 THR A CA 1
ATOM 586 C C . THR A 1 80 ? 4.479 7.620 9.701 1.00 95.75 80 THR A C 1
ATOM 588 O O . THR A 1 80 ? 4.361 7.940 10.883 1.00 95.75 80 THR A O 1
ATOM 591 N N . ILE A 1 81 ? 3.835 6.590 9.156 1.00 98.38 81 ILE A N 1
ATOM 592 C CA . ILE A 1 81 ? 3.082 5.585 9.906 1.00 98.38 81 ILE A CA 1
ATOM 593 C C . ILE A 1 81 ? 4.080 4.525 10.387 1.00 98.38 81 ILE A C 1
ATOM 595 O O . ILE A 1 81 ? 4.596 3.769 9.559 1.00 98.38 81 ILE A O 1
ATOM 599 N N . PRO A 1 82 ? 4.385 4.447 11.695 1.00 98.19 82 PRO A N 1
ATOM 600 C CA . PRO A 1 82 ? 5.430 3.557 12.187 1.00 98.19 82 PRO A CA 1
ATOM 601 C C . PRO A 1 82 ? 5.065 2.088 11.986 1.00 98.19 82 PRO A C 1
ATOM 603 O O . PRO A 1 82 ? 3.935 1.681 12.280 1.00 98.19 82 PRO A O 1
ATOM 606 N N . LEU A 1 83 ? 6.042 1.261 11.610 1.00 98.56 83 LEU A N 1
ATOM 607 C CA . LEU A 1 83 ? 5.843 -0.189 11.486 1.00 98.56 83 LEU A CA 1
ATOM 608 C C . LEU A 1 83 ? 5.330 -0.803 12.799 1.00 98.56 83 LEU A C 1
ATOM 610 O O . LEU A 1 83 ? 4.489 -1.703 12.794 1.00 98.56 83 LEU A O 1
ATOM 614 N N . SER A 1 84 ? 5.800 -0.286 13.936 1.00 98.62 84 SER A N 1
ATOM 615 C CA . SER A 1 84 ? 5.361 -0.730 15.263 1.00 98.62 84 SER A CA 1
ATOM 616 C C . SER A 1 84 ? 3.857 -0.545 15.486 1.00 98.62 84 SER A C 1
ATOM 618 O O . SER A 1 84 ? 3.245 -1.363 16.171 1.00 98.62 84 SER A O 1
ATOM 620 N N . SER A 1 85 ? 3.241 0.480 14.886 1.00 98.69 85 SER A N 1
ATOM 621 C CA . SER A 1 85 ? 1.789 0.691 14.967 1.00 98.69 85 SER A CA 1
ATOM 622 C C . SER A 1 85 ? 1.045 -0.407 14.210 1.00 98.69 85 SER A C 1
ATOM 624 O O . SER A 1 85 ? 0.123 -1.007 14.753 1.00 98.69 85 SER A O 1
ATOM 626 N N . LEU A 1 86 ? 1.502 -0.758 13.001 1.00 98.75 86 LEU A N 1
ATOM 627 C CA . LEU A 1 86 ? 0.917 -1.857 12.222 1.00 98.75 86 LEU A CA 1
ATOM 628 C C . LEU A 1 86 ? 1.031 -3.198 12.963 1.00 98.75 86 LEU A C 1
ATOM 630 O O . LEU A 1 86 ? 0.063 -3.952 13.048 1.00 98.75 86 LEU A O 1
ATOM 634 N N . GLN A 1 87 ? 2.194 -3.474 13.559 1.00 98.75 87 GLN A N 1
ATOM 635 C CA . GLN A 1 87 ? 2.422 -4.677 14.367 1.00 98.75 87 GLN A CA 1
ATOM 636 C C . GLN A 1 87 ? 1.527 -4.722 15.615 1.00 98.75 87 GLN A C 1
ATOM 638 O O . GLN A 1 87 ? 1.019 -5.785 15.974 1.00 98.75 87 GLN A O 1
ATOM 643 N N . THR A 1 88 ? 1.295 -3.569 16.246 1.00 98.81 88 THR A N 1
ATOM 644 C CA . THR A 1 88 ? 0.401 -3.446 17.405 1.00 98.81 88 THR A CA 1
ATOM 645 C C . THR A 1 88 ? -1.041 -3.740 17.004 1.00 98.81 88 THR A C 1
ATOM 647 O O . THR A 1 88 ? -1.689 -4.562 17.645 1.00 98.81 88 THR A O 1
ATOM 650 N N . ILE A 1 89 ? -1.513 -3.183 15.884 1.00 98.75 89 ILE A N 1
ATOM 651 C CA . ILE A 1 89 ? -2.862 -3.444 15.360 1.00 98.75 89 ILE A CA 1
ATOM 652 C C . ILE A 1 89 ? -3.056 -4.933 15.050 1.00 98.75 89 ILE A C 1
ATOM 654 O O . ILE A 1 89 ? -4.080 -5.512 15.416 1.00 98.75 89 ILE A O 1
ATOM 658 N N . LEU A 1 90 ? -2.078 -5.588 14.418 1.00 98.69 90 LEU A N 1
ATOM 659 C CA . LEU A 1 90 ? -2.138 -7.034 14.166 1.00 98.69 90 LEU A CA 1
ATOM 660 C C . LEU A 1 90 ? -2.263 -7.834 15.472 1.00 98.69 90 LEU A C 1
ATOM 662 O O . LEU A 1 90 ? -3.071 -8.761 15.548 1.00 98.69 90 LEU A O 1
ATOM 666 N N . SER A 1 91 ? -1.525 -7.442 16.515 1.00 98.50 91 SER A N 1
ATOM 667 C CA . SER A 1 91 ? -1.613 -8.064 17.840 1.00 98.50 91 SER A CA 1
ATOM 668 C C . SER A 1 91 ? -2.975 -7.833 18.506 1.00 98.50 91 SER A C 1
ATOM 670 O O . SER A 1 91 ? -3.591 -8.782 18.986 1.00 98.50 91 SER A O 1
ATOM 672 N N . GLU A 1 92 ? -3.471 -6.596 18.533 1.00 98.25 92 GLU A N 1
ATOM 673 C CA . GLU A 1 92 ? -4.742 -6.228 19.178 1.00 98.25 92 GLU A CA 1
ATOM 674 C C . GLU A 1 92 ? -5.958 -6.844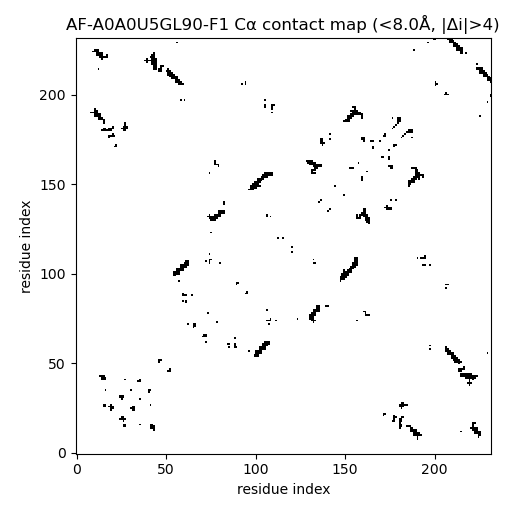 18.482 1.00 98.25 92 GLU A C 1
ATOM 676 O O . GLU A 1 92 ? -6.933 -7.230 19.127 1.00 98.25 92 GLU A O 1
ATOM 681 N N . THR A 1 93 ? -5.891 -6.977 17.158 1.00 97.50 93 THR A N 1
ATOM 682 C CA . THR A 1 93 ? -6.944 -7.611 16.356 1.00 97.50 93 THR A CA 1
ATOM 683 C C . THR A 1 93 ? -6.820 -9.132 16.294 1.00 97.50 93 THR A C 1
ATOM 685 O O . THR A 1 93 ? -7.689 -9.783 15.713 1.00 97.50 93 THR A O 1
ATOM 688 N N . ASN A 1 94 ? -5.768 -9.706 16.894 1.00 97.62 94 ASN A N 1
ATOM 689 C CA . ASN A 1 94 ? -5.418 -11.123 16.808 1.00 97.62 94 ASN A CA 1
ATOM 690 C C . ASN A 1 94 ? -5.386 -11.628 15.351 1.00 97.62 94 ASN A C 1
ATOM 692 O O . ASN A 1 94 ? -5.908 -12.698 15.022 1.00 97.62 94 ASN A O 1
ATOM 696 N N . THR A 1 95 ? -4.797 -10.824 14.465 1.00 97.69 95 THR A N 1
ATOM 697 C CA . THR A 1 95 ? -4.701 -11.114 13.036 1.00 97.69 95 THR A CA 1
ATOM 698 C C . THR A 1 95 ? -3.263 -11.455 12.674 1.00 97.69 95 THR A C 1
ATOM 700 O O . THR A 1 95 ? -2.347 -10.674 12.906 1.00 97.69 95 THR A O 1
ATOM 703 N N . THR A 1 96 ? -3.052 -12.629 12.080 1.00 97.56 96 THR A N 1
ATOM 704 C CA . THR A 1 96 ? -1.718 -13.097 11.680 1.00 97.56 96 THR A CA 1
ATOM 705 C C . THR A 1 96 ? -1.585 -13.092 10.156 1.00 97.56 96 THR A C 1
ATOM 707 O O . THR A 1 96 ? -2.374 -13.782 9.485 1.00 97.56 96 THR A O 1
ATOM 710 N N . PRO A 1 97 ? -0.593 -12.367 9.603 1.00 98.44 97 PRO A N 1
ATOM 711 C CA . PRO A 1 97 ? -0.233 -12.489 8.198 1.00 98.44 97 PRO A CA 1
ATOM 712 C C . PRO A 1 97 ? 0.120 -13.933 7.833 1.00 98.44 97 PRO A C 1
ATOM 714 O O . PRO A 1 97 ? 0.617 -14.701 8.659 1.00 98.44 97 PRO A O 1
ATOM 717 N N . ARG A 1 98 ? -0.149 -14.324 6.592 1.00 98.44 98 ARG A N 1
ATOM 718 C CA . ARG A 1 98 ? 0.308 -15.593 6.018 1.00 98.44 98 ARG A CA 1
ATOM 719 C C . ARG A 1 98 ? 1.045 -15.325 4.710 1.00 98.44 98 ARG A C 1
ATOM 721 O O . ARG A 1 98 ? 0.699 -14.367 4.018 1.00 98.44 98 ARG A O 1
ATOM 728 N N . PRO A 1 99 ? 1.984 -16.208 4.334 1.00 98.62 99 PRO A N 1
ATOM 729 C CA . PRO A 1 99 ? 2.592 -16.153 3.016 1.00 98.62 99 PRO A CA 1
ATOM 730 C C . PRO A 1 99 ? 1.531 -16.095 1.915 1.00 98.62 99 PRO A C 1
ATOM 732 O O . PRO A 1 99 ? 0.577 -16.879 1.922 1.00 98.62 99 PRO A O 1
ATOM 735 N N . GLY A 1 100 ? 1.706 -15.163 0.983 1.00 97.88 100 GLY A N 1
ATOM 736 C CA . GLY A 1 100 ? 0.779 -14.907 -0.114 1.00 97.88 100 GLY A CA 1
ATOM 737 C C . GLY A 1 100 ? -0.361 -13.934 0.205 1.00 97.88 100 GLY A C 1
ATOM 738 O O . GLY A 1 100 ? -1.183 -13.678 -0.674 1.00 97.88 100 GLY A O 1
ATOM 739 N N . ASP A 1 101 ? -0.434 -13.386 1.421 1.00 98.69 101 ASP A N 1
ATOM 740 C CA . ASP A 1 101 ? -1.409 -12.342 1.740 1.00 98.69 101 ASP A CA 1
ATOM 741 C C . ASP A 1 101 ? -1.193 -11.085 0.895 1.00 98.69 101 ASP A C 1
ATOM 743 O O . ASP A 1 101 ? -0.071 -10.726 0.533 1.00 98.69 101 ASP A O 1
ATOM 747 N N . ILE A 1 102 ? -2.292 -10.384 0.639 1.00 98.50 102 ILE A N 1
ATOM 748 C CA . ILE A 1 102 ? -2.304 -9.062 0.024 1.00 98.50 102 ILE A CA 1
ATOM 749 C C . ILE A 1 102 ? -2.587 -8.063 1.138 1.00 98.50 102 ILE A C 1
ATOM 751 O O . ILE A 1 102 ? -3.692 -8.028 1.686 1.00 98.50 102 ILE A O 1
ATOM 755 N N . LEU A 1 103 ? -1.565 -7.302 1.517 1.00 98.75 103 LEU A N 1
ATOM 756 C CA . LEU A 1 103 ? -1.644 -6.361 2.627 1.00 98.75 103 LEU A CA 1
ATOM 757 C C . LEU A 1 103 ? -2.311 -5.063 2.174 1.00 98.75 103 LEU A C 1
ATOM 759 O O . LEU A 1 103 ? -1.854 -4.440 1.226 1.00 98.75 103 LEU A O 1
ATOM 763 N N . PHE A 1 104 ? -3.320 -4.618 2.910 1.00 98.75 104 PHE A N 1
ATOM 764 C CA . PHE A 1 104 ? -3.937 -3.304 2.789 1.00 98.75 104 PHE A CA 1
ATOM 765 C C . PHE A 1 104 ? -3.695 -2.510 4.068 1.00 98.75 104 PHE A C 1
ATOM 767 O O . PHE A 1 104 ? -3.943 -3.013 5.165 1.00 98.75 104 PHE A O 1
ATOM 774 N N . VAL A 1 105 ? -3.259 -1.261 3.942 1.00 98.81 105 VAL A N 1
ATOM 775 C CA . VAL A 1 105 ? -3.151 -0.322 5.064 1.00 98.81 105 VAL A CA 1
ATOM 776 C C . VAL A 1 105 ? -4.075 0.857 4.802 1.00 98.81 105 VAL A C 1
ATOM 778 O O . VAL A 1 105 ? -3.857 1.605 3.855 1.00 98.81 105 VAL A O 1
ATOM 781 N N . ARG A 1 106 ? -5.090 1.035 5.653 1.00 98.69 106 ARG A N 1
ATOM 782 C CA . ARG A 1 106 ? -5.923 2.242 5.648 1.00 98.69 106 ARG A CA 1
ATOM 783 C C . ARG A 1 106 ? -5.254 3.317 6.500 1.00 98.69 106 ARG A C 1
ATOM 785 O O . ARG A 1 106 ? -5.284 3.253 7.730 1.00 98.69 106 ARG A O 1
ATOM 792 N N . THR A 1 107 ? -4.637 4.281 5.834 1.00 98.56 107 THR A N 1
ATOM 793 C CA . THR A 1 107 ? -3.900 5.417 6.395 1.00 98.56 107 THR A CA 1
ATOM 794 C C . THR A 1 107 ? -4.830 6.550 6.821 1.00 98.56 107 THR A C 1
ATOM 796 O O . THR A 1 107 ? -4.494 7.297 7.740 1.00 98.56 107 THR A O 1
ATOM 799 N N . GLY A 1 108 ? -6.012 6.648 6.200 1.00 98.00 108 GLY A N 1
ATOM 800 C CA . GLY A 1 108 ? -6.989 7.709 6.436 1.00 98.00 108 GLY A CA 1
ATOM 801 C C . GLY A 1 108 ? -6.893 8.856 5.431 1.00 98.00 108 GLY A C 1
ATOM 802 O O . GLY A 1 108 ? -7.503 9.904 5.660 1.00 98.00 108 GLY A O 1
ATOM 803 N N . PHE A 1 109 ? -6.147 8.674 4.337 1.00 98.31 109 PHE A N 1
ATOM 804 C CA . PHE A 1 109 ? -6.066 9.650 3.255 1.00 98.31 109 PHE A CA 1
ATOM 805 C C . PHE A 1 109 ? -7.433 9.875 2.607 1.00 98.31 109 PHE A C 1
ATOM 807 O O . PHE A 1 109 ? -7.872 11.022 2.548 1.00 98.31 109 PHE A O 1
ATOM 814 N N . THR A 1 110 ? -8.138 8.812 2.193 1.00 97.31 110 THR A N 1
ATOM 815 C CA . THR A 1 110 ? -9.447 8.936 1.519 1.00 97.31 110 THR A CA 1
ATOM 816 C C . THR A 1 110 ? -10.443 9.696 2.386 1.00 97.31 110 THR A C 1
ATOM 818 O O . THR A 1 110 ? -11.083 10.637 1.921 1.00 97.31 110 THR A O 1
ATOM 821 N N . ARG A 1 111 ? -10.515 9.357 3.679 1.00 97.31 111 ARG A N 1
ATOM 822 C CA . ARG A 1 111 ? -11.360 10.061 4.649 1.00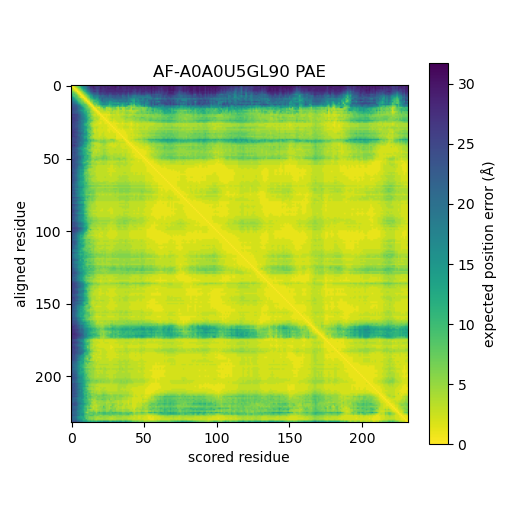 97.31 111 ARG A CA 1
ATOM 823 C C . ARG A 1 111 ? -11.064 11.558 4.715 1.00 97.31 111 ARG A C 1
ATOM 825 O O . ARG A 1 111 ? -11.992 12.358 4.758 1.00 97.31 111 ARG A O 1
ATOM 832 N N . ALA A 1 112 ? -9.787 11.932 4.775 1.00 97.50 112 ALA A N 1
ATOM 833 C CA . ALA A 1 112 ? -9.390 13.332 4.876 1.00 97.50 112 ALA A CA 1
ATOM 834 C C . ALA A 1 112 ? -9.608 14.087 3.563 1.00 97.50 112 ALA A C 1
ATOM 836 O O . ALA A 1 112 ? -10.043 15.232 3.594 1.00 97.50 112 ALA A O 1
ATOM 837 N N . TYR A 1 113 ? -9.327 13.450 2.426 1.00 97.25 113 TYR A N 1
ATOM 838 C CA . TYR A 1 113 ? -9.505 14.038 1.102 1.00 97.25 113 TYR A CA 1
ATOM 839 C C . TYR A 1 113 ? -10.982 14.324 0.814 1.00 97.25 113 TYR A C 1
ATOM 841 O O . TYR A 1 113 ? -11.322 15.439 0.439 1.00 97.25 113 TYR A O 1
ATOM 849 N N . ASN A 1 114 ? -11.873 13.379 1.127 1.00 96.50 114 ASN A N 1
ATOM 850 C CA . ASN A 1 114 ? -13.321 13.549 0.960 1.00 96.50 114 ASN A CA 1
ATOM 851 C C . ASN A 1 114 ? -13.928 14.620 1.888 1.00 96.50 114 ASN A C 1
ATOM 853 O O . ASN A 1 114 ? -15.069 15.031 1.686 1.00 96.50 114 ASN A O 1
ATOM 857 N N . ALA A 1 115 ? -13.200 15.050 2.922 1.00 97.06 115 ALA A N 1
ATOM 858 C CA . ALA A 1 115 ? -13.627 16.109 3.832 1.00 97.06 115 ALA A CA 1
ATOM 859 C C . ALA A 1 115 ? -13.192 17.515 3.379 1.00 97.06 115 ALA A C 1
ATOM 861 O O . ALA A 1 115 ? -13.602 18.495 4.003 1.00 97.06 115 ALA A O 1
ATOM 862 N N . LEU A 1 116 ? -12.362 17.624 2.335 1.00 97.25 116 LEU A N 1
ATOM 863 C CA . LEU A 1 116 ? -11.916 18.906 1.798 1.00 97.25 116 LEU A CA 1
ATOM 864 C C . LEU A 1 116 ? -13.051 19.619 1.058 1.00 97.25 116 LEU A C 1
ATOM 866 O O . LEU A 1 116 ? -13.862 19.011 0.361 1.00 97.25 116 LEU A O 1
ATOM 870 N N . SER A 1 117 ? -13.073 20.942 1.165 1.00 97.94 117 SER A N 1
ATOM 871 C CA . SER A 1 117 ? -13.808 21.791 0.230 1.00 97.94 117 SER A CA 1
ATOM 872 C C . SER A 1 117 ? -13.109 21.846 -1.135 1.00 97.94 117 SER A C 1
ATOM 874 O O . SER A 1 117 ? -11.914 21.573 -1.251 1.00 97.94 117 SER A O 1
ATOM 876 N N . ALA A 1 118 ? -13.831 22.281 -2.172 1.00 96.69 118 ALA A N 1
ATOM 877 C CA . ALA A 1 118 ? -13.270 22.430 -3.518 1.00 96.69 118 ALA A CA 1
ATOM 878 C C . ALA A 1 118 ? -12.042 23.366 -3.564 1.00 96.69 118 ALA A C 1
ATOM 880 O O . ALA A 1 118 ? -11.104 23.121 -4.323 1.00 96.69 118 ALA A O 1
ATOM 881 N N . ASP A 1 119 ? -12.023 24.417 -2.736 1.00 97.69 119 ASP A N 1
ATOM 882 C CA . ASP A 1 119 ? -10.889 25.343 -2.652 1.00 97.69 119 ASP A CA 1
ATOM 883 C C . ASP A 1 119 ? -9.669 24.684 -1.989 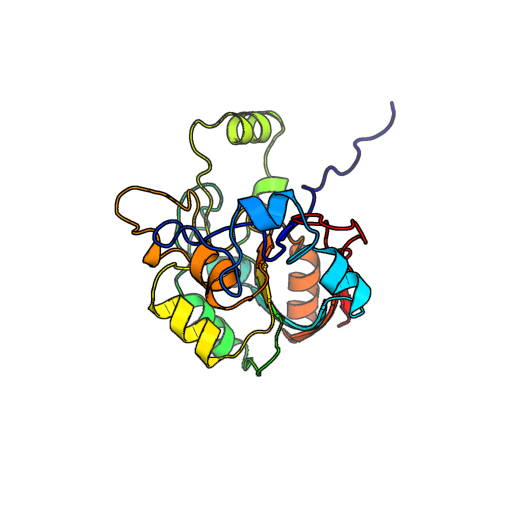1.00 97.69 119 ASP A C 1
ATOM 885 O O . ASP A 1 119 ? -8.537 24.884 -2.433 1.00 97.69 119 ASP A O 1
ATOM 889 N N . GLU A 1 120 ? -9.879 23.870 -0.951 1.00 97.56 120 GLU A N 1
ATOM 890 C CA . GLU A 1 120 ? -8.801 23.132 -0.282 1.00 97.56 120 GLU A CA 1
ATOM 891 C C . GLU A 1 120 ? -8.247 22.008 -1.162 1.00 97.56 120 GLU A C 1
ATOM 893 O O . GLU A 1 120 ? -7.037 21.788 -1.184 1.00 97.56 120 GLU A O 1
ATOM 898 N N . GLU A 1 121 ? -9.106 21.333 -1.927 1.00 95.69 121 GLU A N 1
ATOM 899 C CA . GLU A 1 121 ? -8.705 20.337 -2.920 1.00 95.69 121 GLU A CA 1
ATOM 900 C C . GLU A 1 121 ? -7.846 20.973 -4.024 1.00 95.69 121 GLU A C 1
ATOM 902 O O . GLU A 1 121 ? -6.750 20.489 -4.325 1.00 95.69 121 GLU A O 1
ATOM 907 N N . ALA A 1 122 ? -8.290 22.107 -4.580 1.00 96.19 122 ALA A N 1
ATOM 908 C CA . ALA A 1 122 ? -7.523 22.860 -5.571 1.00 96.19 122 ALA A CA 1
ATOM 909 C C . ALA A 1 122 ? -6.182 23.346 -4.998 1.00 96.19 122 ALA A C 1
ATOM 911 O O . ALA A 1 122 ? -5.146 23.259 -5.665 1.00 96.19 122 ALA A O 1
ATOM 912 N N . ALA A 1 123 ? -6.177 23.806 -3.743 1.00 96.38 123 ALA A N 1
ATOM 913 C CA . ALA A 1 123 ? -4.957 24.192 -3.048 1.00 96.38 123 ALA A CA 1
ATOM 914 C C . ALA A 1 123 ? -4.001 22.999 -2.892 1.00 96.38 123 ALA A C 1
ATOM 916 O O . ALA A 1 123 ? -2.825 23.134 -3.232 1.00 96.38 123 ALA A O 1
ATOM 917 N N . LEU A 1 124 ? -4.499 21.833 -2.461 1.00 95.50 124 LEU A N 1
ATOM 918 C CA . LEU A 1 124 ? -3.724 20.597 -2.317 1.00 95.50 124 LEU A CA 1
ATOM 919 C C . LEU A 1 124 ? -3.096 20.167 -3.650 1.00 95.50 124 LEU A C 1
ATOM 921 O O . LEU A 1 124 ? -1.899 19.884 -3.685 1.00 95.50 124 LEU A O 1
ATOM 925 N N . ALA A 1 125 ? -3.867 20.191 -4.741 1.00 92.94 125 ALA A N 1
ATOM 926 C CA . ALA A 1 125 ? -3.398 19.852 -6.086 1.00 92.94 125 ALA A CA 1
ATOM 927 C C . ALA A 1 125 ? -2.345 20.836 -6.631 1.00 92.94 125 ALA A C 1
ATOM 929 O O . ALA A 1 125 ? -1.514 20.464 -7.458 1.00 92.94 125 ALA A O 1
ATOM 930 N N . SER A 1 126 ? -2.365 22.090 -6.169 1.00 94.62 126 SER A N 1
ATOM 931 C CA . SER A 1 126 ? -1.442 23.149 -6.605 1.00 94.62 126 SER A CA 1
ATOM 932 C C . SER A 1 126 ? -0.161 23.270 -5.768 1.00 94.62 126 SER A C 1
ATOM 934 O O . SER A 1 126 ? 0.656 24.162 -6.017 1.00 94.62 126 SER A O 1
ATOM 936 N N . ARG A 1 127 ? 0.033 22.408 -4.759 1.00 94.50 127 ARG A N 1
ATOM 937 C CA . ARG A 1 127 ? 1.206 22.474 -3.878 1.00 94.50 127 ARG A CA 1
ATOM 938 C C . ARG A 1 127 ? 2.515 22.244 -4.639 1.00 94.50 127 ARG A C 1
ATOM 940 O O . ARG A 1 127 ? 2.558 21.453 -5.577 1.00 94.50 127 ARG A O 1
ATOM 947 N N . PRO A 1 128 ? 3.619 22.872 -4.191 1.00 93.38 128 PRO A N 1
ATOM 948 C CA . PRO A 1 128 ? 4.927 22.694 -4.820 1.00 93.38 128 PRO A CA 1
ATOM 949 C C . PRO A 1 128 ? 5.512 21.289 -4.610 1.00 93.38 128 PRO A C 1
ATOM 951 O O . PRO A 1 128 ? 6.391 20.877 -5.364 1.00 93.38 128 PRO A O 1
ATOM 954 N N . THR A 1 129 ? 5.058 20.574 -3.579 1.00 91.88 129 THR A N 1
ATOM 955 C CA . THR A 1 129 ? 5.576 19.269 -3.161 1.00 91.88 129 THR A CA 1
ATOM 956 C C . THR A 1 129 ? 4.426 18.288 -2.902 1.00 91.88 129 THR A C 1
ATOM 958 O O . THR A 1 129 ? 3.426 18.672 -2.284 1.00 91.88 129 THR A O 1
ATOM 961 N N . PRO A 1 130 ? 4.545 17.023 -3.352 1.00 91.00 130 PRO A N 1
ATOM 962 C CA . PRO A 1 130 ? 3.534 15.992 -3.136 1.00 91.00 130 PRO A CA 1
ATOM 963 C C . PRO A 1 130 ? 3.724 15.343 -1.758 1.00 91.00 130 PRO A C 1
ATOM 965 O O . PRO A 1 130 ? 4.126 14.186 -1.655 1.00 91.00 130 PRO A O 1
ATOM 968 N N . ASP A 1 131 ? 3.512 16.105 -0.686 1.00 95.44 131 ASP A N 1
ATOM 969 C CA . ASP A 1 131 ? 3.728 15.597 0.671 1.00 95.44 131 ASP A CA 1
ATOM 970 C C . ASP A 1 131 ? 2.517 14.789 1.139 1.00 95.44 131 ASP A C 1
ATOM 972 O O . ASP A 1 131 ? 1.454 15.353 1.415 1.00 95.44 131 ASP A O 1
ATOM 976 N N . PHE A 1 132 ? 2.695 13.476 1.268 1.00 96.88 132 PHE A N 1
ATOM 977 C CA . PHE A 1 132 ? 1.644 12.562 1.704 1.00 96.88 132 PHE A CA 1
ATOM 978 C C . PHE A 1 132 ? 2.173 11.531 2.690 1.00 96.88 132 PHE A C 1
ATOM 980 O O . PHE A 1 132 ? 3.319 11.084 2.589 1.00 96.88 132 PHE A O 1
ATOM 987 N N . ALA A 1 133 ? 1.328 11.159 3.649 1.00 97.44 133 ALA A N 1
ATOM 988 C CA . ALA A 1 133 ? 1.708 10.221 4.690 1.00 97.44 133 ALA A CA 1
ATOM 989 C C . ALA A 1 133 ? 1.662 8.783 4.165 1.00 97.44 133 ALA A C 1
ATOM 991 O O . ALA A 1 133 ? 0.808 8.429 3.346 1.00 97.44 133 ALA A O 1
ATOM 992 N N . GLY A 1 134 ? 2.538 7.935 4.696 1.00 97.50 134 GLY A N 1
ATOM 993 C CA . GLY A 1 134 ? 2.606 6.526 4.317 1.00 97.50 134 GLY A CA 1
ATOM 994 C C . GLY A 1 134 ? 3.342 5.671 5.341 1.00 97.50 134 GLY A C 1
ATOM 995 O O . GLY A 1 134 ? 3.791 6.158 6.380 1.00 97.50 134 GLY A O 1
ATOM 996 N N . VAL A 1 135 ? 3.461 4.380 5.051 1.00 97.94 135 VAL A N 1
ATOM 997 C CA . VAL A 1 135 ? 4.119 3.393 5.915 1.00 97.94 135 VAL A CA 1
ATOM 998 C C . VAL A 1 135 ? 5.622 3.644 5.982 1.00 97.94 135 VAL A C 1
ATOM 1000 O O . VAL A 1 135 ? 6.261 3.860 4.957 1.00 97.94 135 VAL A O 1
ATOM 1003 N N . GLU A 1 136 ? 6.179 3.584 7.195 1.00 95.69 136 GLU A N 1
ATOM 1004 C CA . GLU A 1 136 ? 7.614 3.685 7.493 1.00 95.69 136 GLU A CA 1
ATOM 1005 C C . GLU A 1 136 ? 8.482 3.056 6.404 1.00 95.69 136 GLU A C 1
ATOM 1007 O O . GLU A 1 136 ? 8.359 1.871 6.106 1.00 95.69 136 GLU A O 1
ATOM 1012 N N . ASN A 1 137 ? 9.369 3.852 5.816 1.00 92.62 137 ASN A N 1
ATOM 1013 C CA . ASN A 1 137 ? 10.332 3.389 4.831 1.00 92.62 137 ASN A CA 1
ATOM 1014 C C . ASN A 1 137 ? 11.589 2.810 5.505 1.00 92.62 137 ASN A C 1
ATOM 1016 O O . ASN A 1 137 ? 11.806 2.949 6.709 1.00 92.62 137 ASN A O 1
ATOM 1020 N N . GLY A 1 138 ? 12.452 2.179 4.711 1.00 91.94 138 GLY A N 1
ATOM 1021 C CA . GLY A 1 138 ? 13.732 1.646 5.170 1.00 91.94 138 GLY A CA 1
ATOM 1022 C C . GLY A 1 138 ? 13.731 0.159 5.530 1.00 91.94 138 GLY A C 1
ATOM 1023 O O . GLY A 1 138 ? 12.743 -0.567 5.403 1.00 91.94 138 GLY A O 1
ATOM 1024 N N . GLU A 1 139 ? 14.904 -0.311 5.960 1.00 93.44 139 GLU A N 1
ATOM 1025 C CA . GLU A 1 139 ? 15.235 -1.739 6.055 1.00 93.44 139 GLU A CA 1
ATOM 1026 C C . GLU A 1 139 ? 14.297 -2.529 6.975 1.00 93.44 139 GLU A C 1
ATOM 1028 O O . GLU A 1 139 ? 13.992 -3.684 6.697 1.00 93.44 139 GLU A O 1
ATOM 1033 N N . ARG A 1 140 ? 13.816 -1.923 8.065 1.00 95.50 140 ARG A N 1
ATOM 1034 C CA . ARG A 1 140 ? 12.940 -2.608 9.026 1.00 95.50 140 ARG A CA 1
ATOM 1035 C C . ARG A 1 140 ? 11.605 -2.999 8.404 1.00 95.50 140 ARG A C 1
ATOM 1037 O O . ARG A 1 140 ? 11.190 -4.149 8.543 1.00 95.50 140 ARG A O 1
ATOM 1044 N N . THR A 1 141 ? 10.959 -2.070 7.705 1.00 97.25 141 THR A N 1
ATOM 1045 C CA . THR A 1 141 ? 9.707 -2.344 6.995 1.00 97.25 141 THR A CA 1
ATOM 1046 C C . THR A 1 141 ? 9.935 -3.309 5.849 1.00 97.25 141 THR A C 1
ATOM 1048 O O . 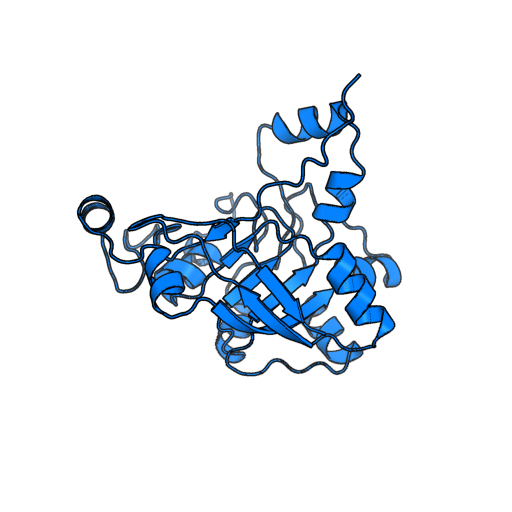THR A 1 141 ? 9.179 -4.264 5.714 1.00 97.25 141 THR A O 1
ATOM 1051 N N . LEU A 1 142 ? 11.016 -3.137 5.086 1.00 96.06 142 LEU A N 1
ATOM 1052 C CA . LEU A 1 142 ? 11.384 -4.072 4.025 1.00 96.06 142 LEU A CA 1
ATOM 1053 C C . LEU A 1 142 ? 11.546 -5.501 4.558 1.00 96.06 142 LEU A C 1
ATOM 1055 O O . LEU A 1 142 ? 10.927 -6.437 4.056 1.00 96.06 142 LEU A O 1
ATOM 1059 N N . ARG A 1 143 ? 12.323 -5.672 5.627 1.00 96.88 143 ARG A N 1
ATOM 1060 C CA . ARG A 1 143 ? 12.517 -6.963 6.286 1.00 96.88 143 ARG A CA 1
ATOM 1061 C C . ARG A 1 143 ? 11.191 -7.567 6.734 1.00 96.88 143 ARG A C 1
ATOM 1063 O O . ARG A 1 143 ? 10.954 -8.739 6.474 1.00 96.88 143 ARG A O 1
ATOM 1070 N N . TRP A 1 144 ? 10.316 -6.771 7.344 1.00 98.19 144 TRP A N 1
ATOM 1071 C CA . TRP A 1 144 ? 9.000 -7.239 7.773 1.00 98.19 144 TRP A CA 1
ATOM 1072 C C . TRP A 1 144 ? 8.119 -7.679 6.595 1.00 98.19 144 TRP A C 1
ATOM 1074 O O . TRP A 1 144 ? 7.503 -8.741 6.667 1.00 98.19 144 TRP A O 1
ATOM 1084 N N . LEU A 1 145 ? 8.088 -6.917 5.498 1.00 98.06 145 LEU A N 1
ATOM 1085 C CA . LEU A 1 145 ? 7.352 -7.297 4.289 1.00 98.06 145 LEU A CA 1
ATOM 1086 C C . LEU A 1 145 ? 7.878 -8.615 3.699 1.00 98.06 145 LEU A C 1
ATOM 1088 O O . LEU A 1 145 ? 7.090 -9.503 3.371 1.00 98.06 145 LEU A O 1
ATOM 1092 N N . TRP A 1 146 ? 9.204 -8.759 3.625 1.00 96.69 146 TRP A N 1
ATOM 1093 C CA . TRP A 1 146 ? 9.875 -9.959 3.127 1.00 96.69 146 TRP A CA 1
ATOM 1094 C C . TRP A 1 146 ? 9.604 -11.191 4.000 1.00 96.69 146 TRP A C 1
ATOM 1096 O O . TRP A 1 146 ? 9.228 -12.244 3.490 1.00 96.69 146 TRP A O 1
ATOM 1106 N N . GLU A 1 147 ? 9.756 -11.064 5.321 1.00 97.94 147 GLU A N 1
ATOM 1107 C CA . GLU A 1 147 ? 9.569 -12.164 6.277 1.00 97.94 147 GLU A CA 1
ATOM 1108 C C . GLU A 1 147 ? 8.123 -12.676 6.314 1.00 97.94 147 GLU A C 1
ATOM 1110 O O . GLU A 1 147 ? 7.906 -13.871 6.510 1.00 97.94 147 GLU A O 1
ATOM 1115 N N . ASN A 1 148 ? 7.136 -11.805 6.083 1.00 98.38 148 ASN A N 1
ATOM 1116 C CA . ASN A 1 148 ? 5.728 -12.209 5.987 1.00 98.38 148 ASN A CA 1
ATOM 1117 C C . ASN A 1 148 ? 5.340 -12.738 4.598 1.00 98.38 148 ASN A C 1
ATOM 1119 O O . ASN A 1 148 ? 4.257 -13.305 4.450 1.00 98.38 148 ASN A O 1
ATOM 1123 N N . GLN A 1 149 ? 6.218 -12.593 3.599 1.00 98.00 149 GLN A N 1
ATOM 1124 C CA . GLN A 1 149 ? 6.029 -13.089 2.235 1.00 98.00 149 GLN A CA 1
ATOM 1125 C C . GLN A 1 149 ? 4.703 -12.625 1.609 1.00 98.00 149 GLN A C 1
ATOM 1127 O O . GLN A 1 149 ? 3.960 -13.431 1.039 1.00 98.00 149 GLN A O 1
ATOM 1132 N N . PHE A 1 150 ? 4.385 -11.333 1.737 1.00 98.44 150 PHE A N 1
ATOM 1133 C CA . PHE A 1 150 ? 3.215 -10.755 1.073 1.00 98.44 150 PHE A CA 1
ATOM 1134 C C . PHE A 1 150 ? 3.323 -10.911 -0.449 1.00 98.44 150 PHE A C 1
ATOM 1136 O O . PHE A 1 150 ? 4.406 -10.787 -1.017 1.00 98.44 150 PHE A O 1
ATOM 1143 N N . ALA A 1 151 ? 2.197 -11.186 -1.108 1.00 96.81 151 ALA A N 1
ATOM 1144 C CA . ALA A 1 151 ? 2.124 -11.279 -2.567 1.00 96.81 151 ALA A CA 1
ATOM 1145 C C . ALA A 1 151 ? 1.933 -9.912 -3.235 1.00 96.81 151 ALA A C 1
ATOM 1147 O O . ALA A 1 151 ? 2.269 -9.766 -4.405 1.00 96.81 151 ALA A O 1
ATOM 1148 N N . ALA A 1 152 ? 1.371 -8.942 -2.509 1.00 97.12 152 ALA A N 1
ATOM 1149 C CA . ALA A 1 152 ? 1.222 -7.545 -2.910 1.00 97.12 152 ALA A CA 1
ATOM 1150 C C . ALA A 1 152 ? 0.956 -6.674 -1.671 1.00 97.12 152 ALA A C 1
ATOM 1152 O O . ALA A 1 152 ? 0.504 -7.173 -0.634 1.00 97.12 152 ALA A O 1
ATOM 1153 N N . ILE A 1 153 ? 1.221 -5.375 -1.789 1.00 98.12 153 ILE A N 1
ATOM 1154 C CA . ILE A 1 153 ? 0.932 -4.373 -0.756 1.00 98.12 153 ILE A CA 1
ATOM 1155 C C . ILE A 1 153 ? 0.080 -3.254 -1.344 1.00 98.12 153 ILE A C 1
ATOM 1157 O O . ILE A 1 153 ? 0.204 -2.936 -2.523 1.00 98.12 153 ILE A O 1
ATOM 1161 N N . ALA A 1 154 ? -0.783 -2.654 -0.536 1.00 98.06 154 ALA A N 1
ATOM 1162 C CA . ALA A 1 154 ? -1.642 -1.572 -0.971 1.00 98.06 154 ALA A CA 1
ATOM 1163 C C . ALA A 1 154 ? -2.037 -0.624 0.165 1.00 98.06 154 ALA A C 1
ATOM 1165 O O . ALA A 1 154 ? -2.051 -1.003 1.341 1.00 98.06 154 ALA A O 1
ATOM 1166 N N . SER A 1 155 ? -2.395 0.604 -0.194 1.00 98.25 155 SER A N 1
ATOM 1167 C CA . SER A 1 155 ? -2.976 1.588 0.718 1.00 98.25 155 SER A CA 1
ATOM 1168 C C . SER A 1 155 ? -4.004 2.481 0.019 1.00 98.25 155 SER A C 1
ATOM 1170 O O . SER A 1 155 ? -4.155 2.466 -1.204 1.00 98.25 155 SER A O 1
ATOM 1172 N N . ASP A 1 156 ? -4.729 3.254 0.822 1.00 97.81 156 ASP A N 1
ATOM 1173 C CA . ASP A 1 156 ? -5.595 4.353 0.384 1.00 97.81 156 ASP A CA 1
ATOM 1174 C C . ASP A 1 156 ? -4.826 5.664 0.132 1.00 97.81 156 ASP A C 1
ATOM 1176 O O . ASP A 1 156 ? -5.412 6.646 -0.316 1.00 97.81 156 ASP A O 1
ATOM 1180 N N . SER A 1 157 ? -3.519 5.695 0.407 1.00 96.06 157 SER A N 1
ATOM 1181 C CA . SER A 1 157 ? -2.665 6.864 0.178 1.00 96.06 157 SER A CA 1
ATOM 1182 C C . SER A 1 157 ? -2.218 6.991 -1.290 1.00 96.06 157 SER A C 1
ATOM 1184 O O . SER A 1 157 ? -2.150 5.984 -1.999 1.00 96.06 157 SER A O 1
ATOM 1186 N N . PRO A 1 158 ? -1.808 8.205 -1.720 1.00 94.94 158 PRO A N 1
ATOM 1187 C CA . PRO A 1 158 ? -1.133 8.450 -2.999 1.00 94.94 158 PRO A CA 1
ATOM 1188 C C . PRO A 1 158 ? 0.158 7.671 -3.214 1.00 94.94 158 PRO A C 1
ATOM 1190 O O . PRO A 1 158 ? 0.578 7.489 -4.349 1.00 94.94 158 PRO A O 1
ATOM 1193 N N . SER A 1 159 ? 0.808 7.273 -2.123 1.00 94.94 159 SER A N 1
ATOM 1194 C CA . SER A 1 159 ? 1.971 6.403 -2.136 1.00 94.94 159 SER A CA 1
ATOM 1195 C C . SER A 1 159 ? 1.941 5.444 -0.950 1.00 94.94 159 SER A C 1
ATOM 1197 O O . SER A 1 159 ? 1.448 5.800 0.125 1.00 94.94 159 SER A O 1
ATOM 1199 N N . PHE A 1 160 ? 2.480 4.229 -1.104 1.00 96.81 160 PHE A N 1
ATOM 1200 C CA . PHE A 1 160 ? 2.523 3.284 0.026 1.00 96.81 160 PHE A CA 1
ATOM 1201 C C . PHE A 1 160 ? 3.423 3.774 1.178 1.00 96.81 160 PHE A C 1
ATOM 1203 O O . PHE A 1 160 ? 3.050 3.676 2.348 1.00 96.81 160 PHE A O 1
ATOM 1210 N N . GLU A 1 161 ? 4.591 4.334 0.856 1.00 96.06 161 GLU A N 1
ATOM 1211 C CA . GLU A 1 161 ? 5.507 5.001 1.800 1.00 96.06 161 GLU A CA 1
ATOM 1212 C C . GLU A 1 161 ? 5.323 6.532 1.778 1.00 96.06 161 GLU A C 1
ATOM 1214 O O . GLU A 1 161 ? 4.691 7.035 0.850 1.00 96.06 161 GLU A O 1
ATOM 1219 N N . PRO A 1 162 ? 5.860 7.308 2.744 1.00 95.62 162 PRO A N 1
ATOM 1220 C CA . PRO A 1 162 ? 5.720 8.760 2.743 1.00 95.62 162 PRO A CA 1
ATOM 1221 C C . PRO A 1 162 ? 6.294 9.407 1.480 1.00 95.62 162 PRO A C 1
ATOM 1223 O O . PRO A 1 162 ? 7.469 9.204 1.150 1.00 95.62 162 PRO A O 1
ATOM 1226 N N . ALA A 1 163 ? 5.488 10.240 0.826 1.00 93.88 163 ALA A N 1
ATOM 1227 C CA . ALA A 1 163 ? 5.905 11.062 -0.300 1.00 93.88 163 ALA A CA 1
ATOM 1228 C C . ALA A 1 163 ? 6.392 12.448 0.171 1.00 93.88 163 ALA A C 1
ATOM 1230 O O . ALA A 1 163 ? 5.906 12.955 1.189 1.00 93.88 163 ALA A O 1
ATOM 1231 N N . PRO A 1 164 ? 7.339 13.083 -0.546 1.00 91.81 164 PRO A N 1
ATOM 1232 C CA . PRO A 1 164 ? 8.006 12.586 -1.753 1.00 91.81 164 PRO A CA 1
ATOM 1233 C C . PRO A 1 164 ? 8.962 11.409 -1.481 1.00 91.81 164 PRO A C 1
ATOM 1235 O O . PRO A 1 164 ? 9.667 11.377 -0.467 1.00 91.81 164 PRO A O 1
ATOM 1238 N N . LEU A 1 165 ? 8.976 10.446 -2.414 1.00 87.19 165 LEU A N 1
ATOM 1239 C CA . LEU A 1 165 ? 9.778 9.213 -2.329 1.00 87.19 165 LEU A CA 1
ATOM 1240 C C . LEU A 1 165 ? 11.282 9.509 -2.356 1.00 87.19 165 LEU A C 1
ATOM 1242 O O . LEU A 1 165 ? 12.060 8.922 -1.611 1.00 87.19 165 LEU A O 1
ATOM 1246 N N . VAL A 1 166 ? 11.679 10.451 -3.213 1.00 81.25 166 VAL A N 1
ATOM 1247 C CA . VAL A 1 166 ? 13.040 10.982 -3.281 1.00 81.25 166 VAL A CA 1
ATOM 1248 C C . VAL A 1 166 ? 13.056 12.298 -2.523 1.00 81.25 166 VAL A C 1
ATOM 1250 O O . VAL A 1 166 ? 12.458 13.281 -2.961 1.00 81.25 166 VAL A O 1
ATOM 1253 N N . ARG A 1 167 ? 13.734 12.314 -1.376 1.00 79.94 167 ARG A N 1
ATOM 1254 C CA . ARG A 1 167 ? 13.894 13.513 -0.553 1.00 79.94 167 ARG A CA 1
ATOM 1255 C C . ARG A 1 167 ? 15.211 13.498 0.200 1.00 79.94 167 ARG A C 1
ATOM 1257 O O . ARG A 1 167 ? 15.833 12.452 0.379 1.00 79.94 167 ARG A O 1
ATOM 1264 N N . GLU A 1 168 ? 15.624 14.676 0.647 1.00 77.25 168 GLU A N 1
ATOM 1265 C CA . GLU A 1 168 ? 16.834 14.829 1.446 1.00 77.25 168 GLU A CA 1
ATOM 1266 C C . GLU A 1 168 ? 16.781 13.932 2.695 1.00 77.25 168 GLU A C 1
ATOM 1268 O O . GLU A 1 168 ? 15.754 13.828 3.367 1.00 77.25 168 GLU A O 1
ATOM 1273 N N . GLY A 1 169 ? 17.886 13.241 2.979 1.00 77.12 169 GLY A N 1
ATOM 1274 C CA . GLY A 1 169 ? 17.991 12.333 4.123 1.00 77.12 169 GLY A CA 1
ATOM 1275 C C . GLY A 1 169 ? 17.374 10.945 3.925 1.00 77.12 169 GLY A C 1
ATOM 1276 O O . GLY A 1 169 ? 17.511 10.116 4.821 1.00 77.12 169 GLY A O 1
ATOM 1277 N N . VAL A 1 170 ? 16.758 10.656 2.771 1.00 78.25 170 VAL A N 1
ATOM 1278 C CA . VAL A 1 170 ? 16.283 9.310 2.412 1.00 78.25 170 VAL A CA 1
ATOM 1279 C C . VAL A 1 170 ? 17.074 8.793 1.210 1.00 78.25 170 VAL A C 1
ATOM 1281 O O . VAL A 1 170 ? 16.812 9.206 0.079 1.00 78.25 170 VAL A O 1
ATOM 1284 N N . PRO A 1 171 ? 18.055 7.898 1.426 1.00 79.50 171 PRO A N 1
ATOM 1285 C CA . PRO A 1 171 ? 18.755 7.235 0.338 1.00 79.50 171 PRO A CA 1
ATOM 1286 C C . PRO A 1 171 ? 17.769 6.485 -0.573 1.00 79.50 171 PRO A C 1
ATOM 1288 O O . PRO A 1 171 ? 16.833 5.861 -0.060 1.00 79.50 171 PRO A O 1
ATOM 1291 N N . PRO A 1 172 ? 17.977 6.478 -1.901 1.00 72.56 172 PRO A N 1
ATOM 1292 C CA . PRO A 1 172 ? 17.190 5.671 -2.837 1.00 72.56 172 PRO A CA 1
ATOM 1293 C C . PRO A 1 172 ? 17.063 4.203 -2.395 1.00 72.56 172 PRO A C 1
ATOM 1295 O O . PRO A 1 172 ? 15.994 3.599 -2.494 1.00 72.56 172 PRO A O 1
ATOM 1298 N N . GLU A 1 173 ? 18.125 3.656 -1.807 1.00 75.94 173 GLU A N 1
ATOM 1299 C CA . GLU A 1 173 ? 18.216 2.292 -1.281 1.00 75.94 173 GLU A CA 1
ATOM 1300 C C . GLU A 1 173 ? 17.337 2.048 -0.044 1.00 75.94 173 GLU A C 1
ATOM 1302 O O . GLU A 1 173 ? 17.262 0.923 0.441 1.00 75.94 173 GLU A O 1
ATOM 1307 N N . GLN A 1 174 ? 16.681 3.074 0.495 1.00 79.25 174 GLN A N 1
ATOM 1308 C CA . GLN A 1 174 ? 15.743 2.964 1.613 1.00 79.25 174 GLN A CA 1
ATOM 1309 C C . GLN A 1 174 ? 14.284 3.159 1.184 1.00 79.25 174 GLN A C 1
ATOM 1311 O O . GLN A 1 174 ? 13.394 3.094 2.033 1.00 79.25 174 GLN A O 1
ATOM 1316 N N . THR A 1 175 ? 14.027 3.378 -0.110 1.00 88.88 175 THR A N 1
ATOM 1317 C CA . THR A 1 175 ? 12.661 3.519 -0.634 1.00 88.88 175 THR A CA 1
ATOM 1318 C C . THR A 1 175 ? 11.994 2.155 -0.794 1.00 88.88 175 THR A C 1
ATOM 1320 O O . THR A 1 175 ? 12.582 1.224 -1.355 1.00 88.88 175 THR A O 1
ATOM 1323 N N . LEU A 1 176 ? 10.761 2.025 -0.306 1.00 94.06 176 LEU A N 1
ATOM 1324 C CA . LEU A 1 176 ? 9.970 0.804 -0.464 1.00 94.06 176 LEU A CA 1
ATOM 1325 C C . LEU A 1 176 ? 9.684 0.524 -1.939 1.00 94.06 176 LEU A C 1
ATOM 1327 O O . LEU A 1 176 ? 9.803 -0.623 -2.359 1.00 94.06 176 LEU A O 1
ATOM 1331 N N . HIS A 1 177 ? 9.394 1.553 -2.737 1.00 93.31 177 HIS A N 1
ATOM 1332 C CA . HIS A 1 177 ? 9.078 1.413 -4.161 1.00 93.31 177 HIS A CA 1
ATOM 1333 C C . HIS A 1 177 ? 10.150 0.667 -4.950 1.00 93.31 177 HIS A C 1
ATOM 1335 O O . HIS A 1 177 ? 9.833 -0.260 -5.694 1.00 93.31 177 HIS A O 1
ATOM 1341 N N . GLN A 1 178 ? 11.422 1.041 -4.785 1.00 91.81 178 GLN A N 1
ATOM 1342 C CA . GLN A 1 178 ? 12.505 0.399 -5.529 1.00 91.81 178 GLN A CA 1
ATOM 1343 C C . GLN A 1 178 ? 12.661 -1.062 -5.116 1.00 91.81 178 GLN A C 1
ATOM 1345 O O . GLN A 1 178 ? 12.711 -1.944 -5.965 1.00 91.81 178 GLN A O 1
ATOM 1350 N N . TRP A 1 179 ? 12.683 -1.352 -3.818 1.00 92.69 179 TRP A N 1
ATOM 1351 C CA . TRP A 1 179 ? 12.843 -2.734 -3.372 1.00 92.69 179 TRP A CA 1
ATOM 1352 C C . TRP A 1 179 ? 11.648 -3.612 -3.709 1.00 92.69 179 TRP A C 1
ATOM 1354 O O . TRP A 1 179 ? 11.844 -4.730 -4.174 1.00 92.69 179 TRP A O 1
ATOM 1364 N N . CYS A 1 180 ? 10.428 -3.116 -3.518 1.00 94.81 180 CYS A N 1
ATOM 1365 C CA . CYS A 1 180 ? 9.229 -3.885 -3.807 1.00 94.81 180 CYS A CA 1
ATOM 1366 C C . CYS A 1 180 ? 9.125 -4.145 -5.313 1.00 94.81 180 CYS A C 1
ATOM 1368 O O . CYS A 1 180 ? 9.088 -5.301 -5.717 1.00 94.81 180 CYS A O 1
ATOM 1370 N N . LEU A 1 181 ? 9.181 -3.110 -6.155 1.00 92.75 181 LEU A N 1
ATOM 1371 C CA . LEU A 1 181 ? 8.948 -3.262 -7.592 1.00 92.75 181 LEU A CA 1
ATOM 1372 C C . LEU A 1 181 ? 10.172 -3.820 -8.329 1.00 92.75 181 LEU A C 1
ATOM 1374 O O . LEU A 1 181 ? 10.100 -4.912 -8.890 1.00 92.75 181 LEU A O 1
ATOM 1378 N N . SER A 1 182 ? 11.306 -3.109 -8.328 1.00 90.88 182 SER A N 1
ATOM 1379 C CA . SER A 1 182 ? 12.483 -3.529 -9.104 1.00 90.88 182 SER A CA 1
ATOM 1380 C C . SER A 1 182 ? 13.323 -4.600 -8.413 1.00 90.88 182 SER A C 1
ATOM 1382 O O . SER A 1 182 ? 13.953 -5.403 -9.096 1.00 90.88 182 SER A O 1
ATOM 1384 N N . GLY A 1 183 ? 13.318 -4.652 -7.080 1.00 91.38 183 GLY A N 1
ATOM 1385 C CA . GLY A 1 183 ? 14.035 -5.675 -6.319 1.00 91.38 183 GLY A CA 1
ATOM 1386 C C . GLY A 1 183 ? 13.317 -7.026 -6.305 1.00 91.38 183 GLY A C 1
ATOM 1387 O O . GLY A 1 183 ? 13.841 -8.019 -6.805 1.00 91.38 183 GLY A O 1
ATOM 1388 N N . TRP A 1 184 ? 12.134 -7.082 -5.695 1.00 93.56 184 TRP A N 1
ATOM 1389 C CA . TRP A 1 184 ? 11.459 -8.341 -5.358 1.00 93.56 184 TRP A CA 1
ATOM 1390 C C . TRP A 1 184 ? 10.370 -8.756 -6.336 1.00 93.56 184 TRP A C 1
ATOM 1392 O O . TRP A 1 184 ? 9.973 -9.920 -6.329 1.00 93.56 184 TRP A O 1
ATOM 1402 N N . GLY A 1 185 ? 9.872 -7.830 -7.154 1.00 92.69 185 GLY A N 1
ATOM 1403 C CA . GLY A 1 185 ? 8.686 -8.089 -7.960 1.00 92.69 185 GLY A CA 1
ATOM 1404 C C . GLY A 1 185 ? 7.420 -8.191 -7.102 1.00 92.69 185 GLY A C 1
ATOM 1405 O O . GLY A 1 185 ? 6.554 -9.020 -7.371 1.00 92.69 185 GLY A O 1
ATOM 1406 N N . LEU A 1 186 ? 7.325 -7.367 -6.057 1.00 95.31 186 LEU A N 1
ATOM 1407 C CA . LEU A 1 186 ? 6.178 -7.191 -5.169 1.00 95.31 186 LEU A CA 1
ATOM 1408 C C . LEU A 1 186 ? 5.317 -6.006 -5.658 1.00 95.31 186 LEU A C 1
ATOM 1410 O O . LEU A 1 186 ? 5.772 -4.864 -5.569 1.00 95.31 186 LEU A O 1
ATOM 1414 N N . PRO A 1 187 ? 4.088 -6.238 -6.163 1.00 94.56 187 PRO A N 1
ATOM 1415 C CA . PRO A 1 187 ? 3.215 -5.178 -6.658 1.00 94.56 187 PRO A CA 1
ATOM 1416 C C . PRO A 1 187 ? 2.772 -4.224 -5.545 1.00 94.56 187 PRO A C 1
ATOM 1418 O O . PRO A 1 187 ? 2.529 -4.655 -4.412 1.00 94.56 187 PRO A O 1
ATOM 1421 N N . ILE A 1 188 ? 2.593 -2.952 -5.909 1.00 95.69 188 ILE A N 1
ATOM 1422 C CA . ILE A 1 188 ? 2.080 -1.893 -5.032 1.00 95.69 188 ILE A CA 1
ATOM 1423 C C . ILE A 1 188 ? 0.746 -1.380 -5.587 1.00 95.69 188 ILE A C 1
ATOM 1425 O O . ILE A 1 188 ? 0.625 -1.121 -6.784 1.00 95.69 188 ILE A O 1
ATOM 1429 N N . GLY A 1 189 ? -0.260 -1.253 -4.725 1.00 95.56 189 GLY A N 1
ATOM 1430 C CA . GLY A 1 189 ? -1.552 -0.643 -5.025 1.00 95.56 189 GLY A CA 1
ATOM 1431 C C . GLY A 1 189 ? -1.775 0.654 -4.249 1.00 95.56 189 GLY A C 1
ATOM 1432 O O . GLY A 1 189 ? -1.618 0.683 -3.034 1.00 95.56 189 GLY A O 1
ATOM 1433 N N . GLU A 1 190 ? -2.174 1.718 -4.929 1.00 95.19 190 GLU A N 1
ATOM 1434 C CA . GLU A 1 190 ? -2.325 3.054 -4.341 1.00 95.19 190 GLU A CA 1
ATOM 1435 C C . GLU A 1 190 ? -3.723 3.600 -4.616 1.00 95.19 190 GLU A C 1
ATOM 1437 O O . GLU A 1 190 ? -4.399 3.157 -5.551 1.00 95.19 190 GLU A O 1
ATOM 1442 N N . TYR A 1 191 ? -4.160 4.549 -3.784 1.00 95.06 191 TYR A N 1
ATOM 1443 C CA . TYR A 1 191 ? -5.492 5.158 -3.842 1.00 95.06 191 TYR A CA 1
ATOM 1444 C C . TYR A 1 191 ? -6.674 4.194 -3.640 1.00 95.06 191 TYR A C 1
ATOM 1446 O O . TYR A 1 191 ? -7.786 4.486 -4.066 1.00 95.06 191 TYR A O 1
ATOM 1454 N N . PHE A 1 192 ? -6.495 3.039 -2.992 1.00 95.56 192 PHE A N 1
ATOM 1455 C CA . PHE A 1 192 ? -7.624 2.133 -2.748 1.00 95.56 192 PHE A CA 1
ATOM 1456 C C . PHE A 1 192 ? -8.686 2.790 -1.857 1.00 95.56 192 PHE A C 1
ATOM 1458 O O . PHE A 1 192 ? -8.380 3.273 -0.774 1.00 95.56 192 PHE A O 1
ATOM 1465 N N . HIS A 1 193 ? -9.961 2.730 -2.246 1.00 94.75 193 HIS A N 1
ATOM 1466 C CA . HIS A 1 193 ? -11.044 3.170 -1.368 1.00 94.75 193 HIS A CA 1
ATOM 1467 C C . HIS A 1 193 ? -11.297 2.124 -0.263 1.00 94.75 193 HIS A C 1
ATOM 1469 O O . HIS A 1 193 ? -11.980 1.120 -0.474 1.00 94.75 193 HIS A O 1
ATOM 1475 N N . LEU A 1 194 ? -10.762 2.358 0.940 1.00 97.50 194 LEU A N 1
ATOM 1476 C CA . LEU A 1 194 ? -10.804 1.393 2.052 1.00 97.50 194 LEU A CA 1
ATOM 1477 C C . LEU A 1 194 ? -11.848 1.699 3.142 1.00 97.50 194 LEU A C 1
ATOM 1479 O O . LEU A 1 194 ? -11.979 0.898 4.066 1.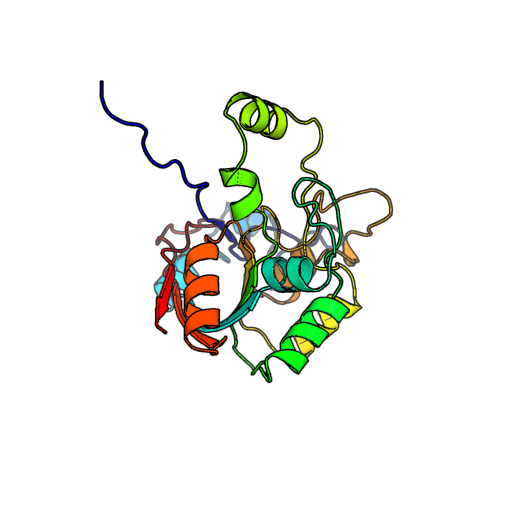00 97.50 194 LEU A O 1
ATOM 1483 N N . GLU A 1 195 ? -12.601 2.805 3.056 1.00 97.50 195 GLU A N 1
ATOM 1484 C CA . GLU A 1 195 ? -13.533 3.226 4.123 1.00 97.50 195 GLU A CA 1
ATOM 1485 C C . GLU A 1 195 ? -14.626 2.178 4.397 1.00 97.50 195 GLU A C 1
ATOM 1487 O O . GLU A 1 195 ? -14.729 1.663 5.510 1.00 97.50 195 GLU A O 1
ATOM 1492 N N . GLU A 1 196 ? -15.396 1.782 3.376 1.00 96.81 196 GLU A N 1
ATOM 1493 C CA . GLU A 1 196 ? -16.484 0.809 3.557 1.00 96.81 196 GLU A CA 1
ATOM 1494 C C . GLU A 1 196 ? -15.951 -0.571 3.977 1.00 96.81 196 GLU A C 1
ATOM 1496 O O . GLU A 1 196 ? -16.529 -1.249 4.831 1.00 96.81 196 GLU A O 1
ATOM 1501 N N . LEU A 1 197 ? -14.808 -0.984 3.422 1.00 98.00 197 LEU A N 1
ATOM 1502 C CA . LEU A 1 197 ? -14.158 -2.235 3.798 1.00 98.00 197 LEU A CA 1
ATOM 1503 C C . LEU A 1 197 ? -13.757 -2.230 5.280 1.00 98.00 197 LEU A C 1
ATOM 1505 O O . LEU A 1 197 ? -13.993 -3.224 5.971 1.00 98.00 197 LEU A O 1
ATOM 1509 N N . ALA A 1 198 ? -13.191 -1.128 5.779 1.00 98.19 198 ALA A N 1
ATOM 1510 C CA . ALA A 1 198 ? -12.838 -0.979 7.186 1.00 98.19 198 ALA A CA 1
ATOM 1511 C C . ALA A 1 198 ? -14.078 -1.075 8.084 1.00 98.19 198 ALA A C 1
ATOM 1513 O O . ALA A 1 198 ? -14.076 -1.830 9.060 1.00 98.19 198 ALA A O 1
ATOM 1514 N N . ASP A 1 199 ? -15.172 -0.407 7.715 1.00 98.00 199 ASP A N 1
ATOM 1515 C CA . ASP A 1 199 ? -16.446 -0.480 8.433 1.00 98.00 199 ASP A CA 1
ATOM 1516 C C . ASP A 1 199 ? -16.966 -1.919 8.522 1.00 98.00 199 ASP A C 1
ATOM 1518 O O . ASP A 1 199 ? -17.269 -2.413 9.615 1.00 98.00 199 ASP A O 1
ATOM 1522 N N . LYS A 1 200 ? -16.977 -2.647 7.399 1.00 98.31 200 LYS A N 1
ATOM 1523 C CA . LYS A 1 200 ? -17.408 -4.052 7.364 1.00 98.31 200 LYS A CA 1
ATOM 1524 C C . LYS A 1 200 ? -16.474 -4.987 8.129 1.00 98.31 200 LYS A C 1
ATOM 1526 O O . LYS A 1 200 ? -16.960 -5.914 8.787 1.00 98.31 200 LYS A O 1
ATOM 1531 N N . CYS A 1 201 ? -15.163 -4.747 8.102 1.00 98.31 201 CYS A N 1
ATOM 1532 C CA . CYS A 1 201 ? -14.204 -5.494 8.918 1.00 98.31 201 CYS A CA 1
ATOM 1533 C C . CYS A 1 201 ? -14.477 -5.302 10.416 1.00 98.31 201 CYS A C 1
ATOM 1535 O O . CYS A 1 201 ? -14.503 -6.286 11.164 1.00 98.31 201 CYS A O 1
ATOM 1537 N N . ARG A 1 202 ? -14.749 -4.062 10.851 1.00 97.38 202 ARG A N 1
ATOM 1538 C CA . ARG A 1 202 ? -15.072 -3.726 12.249 1.00 97.38 202 ARG A CA 1
ATOM 1539 C C . ARG A 1 202 ? -16.390 -4.347 12.700 1.00 97.38 202 ARG A C 1
ATOM 1541 O O . ARG A 1 202 ? -16.413 -5.003 13.740 1.00 97.38 202 ARG A O 1
ATOM 1548 N N . GLU A 1 203 ? -17.457 -4.203 11.910 1.00 97.69 203 GLU A N 1
ATOM 1549 C CA . GLU A 1 203 ? -18.773 -4.807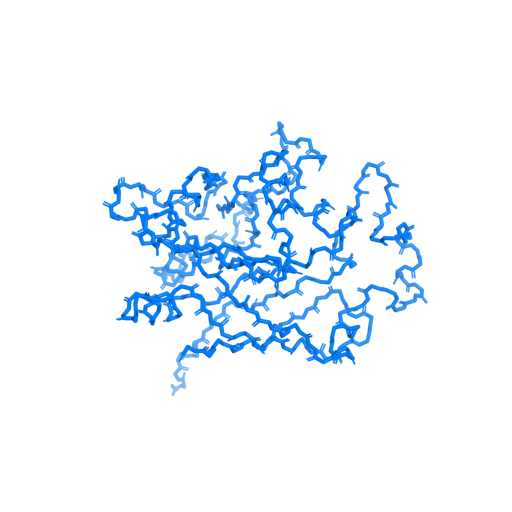 12.182 1.00 97.69 203 GLU A CA 1
ATOM 1550 C C . GLU A 1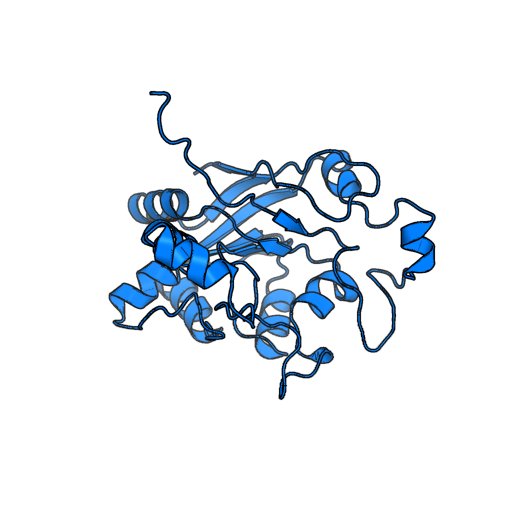 203 ? -18.659 -6.321 12.424 1.00 97.69 203 GLU A C 1
ATOM 1552 O O . GLU A 1 203 ? -19.262 -6.867 13.350 1.00 97.69 203 GLU A O 1
ATOM 1557 N N . ARG A 1 204 ? -17.851 -7.005 11.604 1.00 97.44 204 ARG A N 1
ATOM 1558 C CA . ARG A 1 204 ? -17.690 -8.466 11.643 1.00 97.44 204 ARG A CA 1
ATOM 1559 C C . ARG A 1 204 ? -16.558 -8.951 12.541 1.00 97.44 204 ARG A C 1
ATOM 1561 O O . ARG A 1 204 ? -16.418 -10.160 12.715 1.00 97.44 204 ARG A O 1
ATOM 1568 N N . LYS A 1 205 ? -15.745 -8.038 13.083 1.00 96.56 205 LYS A N 1
ATOM 1569 C CA . LYS A 1 205 ? -14.495 -8.342 13.802 1.00 96.56 205 LYS A CA 1
ATOM 1570 C C . LYS A 1 205 ? -13.586 -9.290 13.007 1.00 96.56 205 LYS A C 1
ATOM 1572 O O . LYS A 1 205 ? -13.010 -10.225 13.561 1.00 96.56 205 LYS A O 1
ATOM 1577 N N . ARG A 1 206 ? -13.496 -9.077 11.692 1.00 98.00 206 ARG A N 1
ATOM 1578 C CA . ARG A 1 206 ? -12.705 -9.900 10.771 1.00 98.00 206 ARG A CA 1
ATOM 1579 C C . ARG A 1 206 ? -11.945 -9.004 9.803 1.00 98.00 206 ARG A C 1
ATOM 1581 O O . ARG A 1 206 ? -12.558 -8.333 8.989 1.00 98.00 206 ARG A O 1
ATOM 1588 N N . TRP A 1 207 ? -10.619 -9.082 9.865 1.00 98.50 207 TRP A N 1
ATOM 1589 C CA . TRP A 1 207 ? -9.687 -8.232 9.112 1.00 98.50 207 TRP A CA 1
ATOM 1590 C C . TRP A 1 207 ? -9.047 -8.928 7.909 1.00 98.50 207 TRP A C 1
ATOM 1592 O O . TRP A 1 207 ? -8.123 -8.406 7.296 1.00 98.50 207 TRP A O 1
ATOM 1602 N N . THR A 1 208 ? -9.527 -10.127 7.573 1.00 98.62 208 THR A N 1
ATOM 1603 C CA . THR A 1 208 ? -9.105 -10.862 6.378 1.00 98.62 208 THR A CA 1
ATOM 1604 C C . THR A 1 208 ? -10.308 -11.224 5.524 1.00 98.62 208 THR A C 1
ATOM 1606 O O . THR A 1 208 ? -11.395 -11.493 6.042 1.00 98.62 208 THR A O 1
ATOM 1609 N N . PHE A 1 209 ? -10.115 -11.224 4.213 1.00 98.50 209 PHE A N 1
ATOM 1610 C CA . PHE A 1 209 ? -11.177 -11.406 3.227 1.00 98.50 209 PHE A CA 1
ATOM 1611 C C . PHE A 1 209 ? -10.617 -12.043 1.960 1.00 98.50 209 PHE A C 1
ATOM 1613 O O . PHE A 1 209 ? -9.405 -12.097 1.752 1.00 98.50 209 PHE A O 1
ATOM 1620 N N . PHE A 1 210 ? -11.500 -12.556 1.113 1.00 98.31 210 PHE A N 1
ATOM 1621 C CA . PHE A 1 210 ? -11.106 -12.949 -0.232 1.00 98.31 210 PHE A CA 1
ATOM 1622 C C . PHE A 1 210 ? -11.054 -11.697 -1.110 1.00 98.31 210 PHE A C 1
ATOM 1624 O O . PHE A 1 210 ? -11.996 -10.907 -1.109 1.00 98.31 210 PHE A O 1
ATOM 1631 N N . LEU A 1 211 ? -9.962 -11.510 -1.843 1.00 97.88 211 LEU A N 1
ATOM 1632 C CA . LEU A 1 211 ? -9.792 -10.420 -2.795 1.00 97.88 211 LEU A CA 1
ATOM 1633 C C . LEU A 1 211 ? -9.775 -10.981 -4.215 1.00 97.88 211 LEU A C 1
ATOM 1635 O O . LEU A 1 211 ? -9.044 -11.929 -4.502 1.00 97.88 211 LEU A O 1
ATOM 1639 N N . SER A 1 212 ? -10.511 -10.324 -5.107 1.00 96.06 212 SER A N 1
ATOM 1640 C CA . SER A 1 212 ? -10.338 -10.445 -6.552 1.00 96.06 212 SER A CA 1
ATOM 1641 C C . SER A 1 212 ? -10.038 -9.070 -7.134 1.00 96.06 212 SER A C 1
ATOM 1643 O O . SER A 1 212 ? -10.895 -8.194 -7.085 1.00 96.06 212 SER A O 1
ATOM 1645 N N . SER A 1 213 ? -8.846 -8.886 -7.694 1.00 93.69 213 SER A N 1
ATOM 1646 C CA . SER A 1 213 ? -8.430 -7.673 -8.402 1.00 93.69 213 SER A CA 1
ATOM 1647 C C . SER A 1 213 ? -7.984 -8.053 -9.805 1.00 93.69 213 SER A C 1
ATOM 1649 O O . SER A 1 213 ? -7.073 -8.865 -9.973 1.00 93.69 213 SER A O 1
ATOM 1651 N N . VAL A 1 214 ? -8.648 -7.518 -10.826 1.00 90.56 214 VAL A N 1
ATOM 1652 C CA . VAL A 1 214 ? -8.356 -7.848 -12.225 1.00 90.56 214 VAL A CA 1
ATOM 1653 C C . VAL A 1 214 ? -8.014 -6.558 -12.963 1.00 90.56 214 VAL A C 1
ATOM 1655 O O . VAL A 1 214 ? -8.920 -5.892 -13.469 1.00 90.56 214 VAL A O 1
ATOM 1658 N N . PRO A 1 215 ? -6.713 -6.219 -13.060 1.00 86.25 215 PRO A N 1
ATOM 1659 C CA . PRO A 1 215 ? -6.253 -5.082 -13.841 1.00 86.25 215 PRO A CA 1
ATOM 1660 C C . PRO A 1 215 ? -6.796 -5.125 -15.271 1.00 86.25 215 PRO A C 1
ATOM 1662 O O . PRO A 1 215 ? -6.967 -6.203 -15.859 1.00 86.25 215 PRO A O 1
ATOM 1665 N N . LEU A 1 216 ? -7.020 -3.952 -15.862 1.00 86.19 216 LEU A N 1
ATOM 1666 C CA . LEU A 1 216 ? -7.353 -3.834 -17.272 1.00 86.19 216 LEU A CA 1
ATOM 1667 C C . LEU A 1 216 ? -6.256 -4.482 -18.112 1.00 86.19 216 LEU A C 1
ATOM 1669 O O . LEU A 1 216 ? -5.058 -4.296 -17.890 1.00 86.19 216 LEU A O 1
ATOM 1673 N N . LYS A 1 217 ? -6.684 -5.224 -19.131 1.00 84.94 217 LYS A N 1
ATOM 1674 C CA . LYS A 1 217 ? -5.770 -5.848 -20.080 1.00 84.94 217 LYS A CA 1
ATOM 1675 C C . LYS A 1 217 ? -5.250 -4.795 -21.058 1.00 84.94 217 LYS A C 1
ATOM 1677 O O . LYS A 1 217 ? -5.783 -4.643 -22.155 1.00 84.94 217 LYS A O 1
ATOM 1682 N N . VAL A 1 218 ? -4.207 -4.083 -20.645 1.00 85.19 218 VAL A N 1
ATOM 1683 C CA . VAL A 1 218 ? -3.493 -3.086 -21.452 1.00 85.19 218 VAL A CA 1
ATOM 1684 C C . VAL A 1 218 ? -2.113 -3.650 -21.801 1.00 85.19 218 VAL A C 1
ATOM 1686 O O . VAL A 1 218 ? -1.227 -3.624 -20.948 1.00 85.19 218 VAL A O 1
ATOM 1689 N N . PRO A 1 219 ? -1.912 -4.202 -23.016 1.00 85.19 219 PRO A N 1
ATOM 1690 C CA . PRO A 1 219 ? -0.650 -4.837 -23.390 1.00 85.19 219 PRO A CA 1
ATOM 1691 C C . PRO A 1 219 ? 0.554 -3.903 -23.243 1.00 85.19 219 PRO A C 1
ATOM 1693 O O . PRO A 1 219 ? 0.606 -2.873 -23.913 1.00 85.19 219 PRO A O 1
ATOM 1696 N N . GLY A 1 220 ? 1.520 -4.273 -22.397 1.00 79.69 220 GLY A N 1
ATOM 1697 C CA . GLY A 1 220 ? 2.696 -3.444 -22.098 1.00 79.69 220 GLY A CA 1
ATOM 1698 C C . GLY A 1 220 ? 2.401 -2.203 -21.244 1.00 79.69 220 GLY A C 1
ATOM 1699 O O . GLY A 1 220 ? 3.256 -1.332 -21.118 1.00 79.69 220 GLY A O 1
ATOM 1700 N N . GLY A 1 221 ? 1.198 -2.087 -20.672 1.00 82.62 221 GLY A N 1
ATOM 1701 C CA . GLY A 1 221 ? 0.840 -0.982 -19.785 1.00 82.62 221 GLY A CA 1
ATOM 1702 C C . GLY A 1 221 ? 1.668 -0.998 -18.499 1.00 82.62 221 GLY A C 1
ATOM 1703 O O . GLY A 1 221 ? 1.964 -2.061 -17.962 1.00 82.62 221 GLY A O 1
ATOM 1704 N N . VAL A 1 222 ? 2.023 0.181 -17.986 1.00 81.38 222 VAL A N 1
ATOM 1705 C CA . VAL A 1 222 ? 2.833 0.313 -16.759 1.00 81.38 222 VAL A CA 1
ATOM 1706 C C . VAL A 1 222 ? 2.013 0.060 -15.494 1.00 81.38 222 VAL A C 1
ATOM 1708 O O . VAL A 1 222 ? 2.530 -0.439 -14.501 1.00 81.38 222 VAL A O 1
ATOM 1711 N N . ALA A 1 223 ? 0.736 0.423 -15.527 1.00 82.62 223 ALA A N 1
ATOM 1712 C CA . ALA A 1 223 ? -0.179 0.397 -14.399 1.00 82.62 223 ALA A CA 1
ATOM 171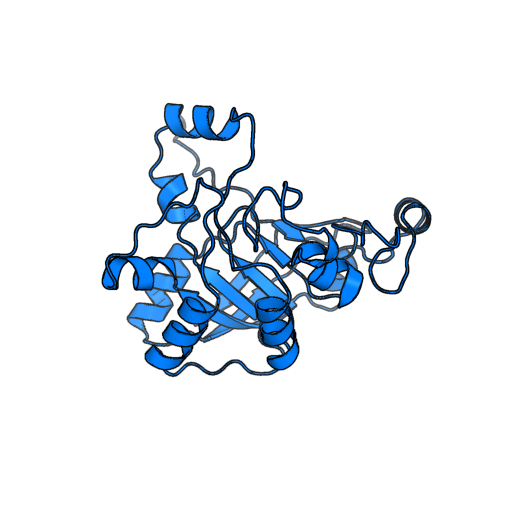3 C C . ALA A 1 223 ? -1.614 0.248 -14.910 1.00 82.62 223 ALA A C 1
ATOM 1715 O O . ALA A 1 223 ? -1.874 0.396 -16.108 1.00 82.62 223 ALA A O 1
ATOM 1716 N N . SER A 1 224 ? -2.548 -0.023 -14.008 1.00 84.88 224 SER A N 1
ATOM 1717 C CA . SER A 1 224 ? -3.974 -0.048 -14.330 1.00 84.88 224 SER A CA 1
ATOM 1718 C C . SER A 1 224 ? -4.808 0.226 -13.088 1.00 84.88 224 SER A C 1
ATOM 1720 O O . SER A 1 224 ? -4.418 -0.207 -12.002 1.00 84.88 224 SER A O 1
ATOM 1722 N N . PRO A 1 225 ? -6.014 0.794 -13.239 1.00 83.31 225 PRO A N 1
ATOM 1723 C CA . PRO A 1 225 ? -7.046 0.642 -12.232 1.00 83.31 225 PRO A CA 1
ATOM 1724 C C . PRO A 1 225 ? -7.267 -0.833 -11.880 1.00 83.31 225 PRO A C 1
ATOM 1726 O O . PRO A 1 225 ? -7.223 -1.683 -12.780 1.00 83.31 225 PRO A O 1
ATOM 1729 N N . PRO A 1 226 ? -7.460 -1.170 -10.595 1.00 77.44 226 PRO A N 1
ATOM 1730 C CA . PRO A 1 226 ? -7.400 -2.551 -10.135 1.00 77.44 226 PRO A CA 1
ATOM 1731 C C . PRO A 1 226 ? -8.679 -3.348 -10.410 1.00 77.44 226 PRO A C 1
ATOM 1733 O O . PRO A 1 226 ? -8.606 -4.571 -10.487 1.00 77.44 226 PRO A O 1
ATOM 1736 N N . ASN A 1 227 ? -9.842 -2.690 -10.543 1.00 83.00 227 ASN A N 1
ATOM 1737 C CA . ASN A 1 227 ? -11.155 -3.354 -10.573 1.00 83.00 227 ASN A CA 1
ATOM 1738 C C . ASN A 1 227 ? -11.265 -4.415 -9.453 1.00 83.00 227 ASN A C 1
ATOM 1740 O O . ASN A 1 227 ? -11.422 -5.613 -9.708 1.00 83.00 227 ASN A O 1
ATOM 1744 N N . ALA A 1 228 ? -11.050 -3.969 -8.211 1.00 92.00 228 ALA A N 1
ATOM 1745 C CA . ALA A 1 228 ? -10.899 -4.830 -7.045 1.00 92.00 228 ALA A CA 1
ATOM 1746 C C . ALA A 1 228 ? -12.202 -4.982 -6.256 1.00 92.00 228 ALA A C 1
ATOM 1748 O O . ALA A 1 228 ? -12.894 -4.007 -5.981 1.00 92.00 228 ALA A O 1
ATOM 1749 N N . VAL A 1 229 ? -12.491 -6.212 -5.833 1.00 94.75 229 VAL A N 1
ATOM 1750 C CA . VAL A 1 229 ? -13.634 -6.559 -4.983 1.00 94.75 229 VAL A CA 1
ATOM 1751 C C . VAL A 1 229 ? -13.146 -7.360 -3.781 1.00 94.75 229 VAL A C 1
ATOM 1753 O O . VAL A 1 229 ? -12.475 -8.386 -3.932 1.00 94.75 229 VAL A O 1
ATOM 1756 N N . ALA A 1 230 ? -13.519 -6.906 -2.585 1.00 96.88 230 ALA A N 1
ATOM 1757 C CA . ALA A 1 230 ? -13.344 -7.641 -1.339 1.00 96.88 230 ALA A CA 1
ATOM 1758 C C . ALA A 1 230 ? -14.628 -8.411 -0.995 1.00 96.88 230 ALA A C 1
ATOM 1760 O O . ALA A 1 230 ? -15.720 -7.848 -0.974 1.00 96.88 230 ALA A O 1
ATOM 1761 N N . ILE A 1 231 ? -14.496 -9.704 -0.701 1.00 96.62 231 ILE A N 1
ATOM 1762 C CA . ILE A 1 231 ? -15.597 -10.589 -0.315 1.00 96.62 231 ILE A CA 1
ATOM 1763 C C . ILE A 1 231 ? -15.380 -11.003 1.140 1.00 96.62 231 ILE A C 1
ATOM 1765 O O . ILE A 1 231 ? -14.471 -11.782 1.452 1.00 96.62 231 ILE A O 1
ATOM 1769 N N . LEU A 1 232 ? -16.218 -10.451 2.024 1.00 88.44 232 LEU A N 1
ATOM 1770 C CA . LEU A 1 232 ? -16.223 -10.735 3.459 1.00 88.44 232 LEU A CA 1
ATOM 1771 C C . LEU A 1 232 ? -17.275 -11.774 3.790 1.00 88.44 232 LEU A C 1
ATOM 1773 O O . LEU A 1 232 ? -18.477 -11.564 3.518 1.00 88.44 232 LEU A O 1
#

Solvent-accessible surface area (backbone atoms only — not comparable to full-atom values): 12400 Å² total; per-residue (Å²): 141,80,76,89,72,88,80,71,74,81,34,40,29,44,21,38,62,65,37,52,28,81,91,77,60,24,22,37,96,67,41,41,69,67,53,50,74,76,46,52,67,55,15,31,19,58,42,34,75,70,73,25,58,66,46,42,31,36,58,45,61,49,36,64,52,27,57,77,69,73,45,86,82,53,48,79,29,60,40,69,42,52,60,68,56,57,54,46,51,32,59,77,68,73,53,77,87,46,75,52,25,31,42,34,38,34,64,43,30,56,66,53,58,74,67,48,51,75,67,54,47,51,51,62,74,65,47,97,63,71,35,24,25,17,40,40,64,27,68,68,43,51,50,52,49,58,76,42,36,49,55,28,42,31,16,23,19,93,35,61,38,34,22,56,73,78,44,90,97,47,58,73,92,33,35,56,62,28,46,30,19,14,63,70,61,31,39,46,30,24,33,42,87,47,68,70,60,50,52,53,22,60,79,66,74,42,53,60,33,44,31,44,26,44,35,55,78,38,84,47,26,44,51,30,47,34,69,66,48,79,52,123

Organism: Aspergillus calidoustus (NCBI:txid454130)

Foldseek 3Di:
DDDDDPDAPQWKWFWLLQDALPVLQATAPRHHPVNLVVALPRPPLVQLVVVHLWDKEFEQELPVVCVVVVNDQDFQALAEDEPVSSVVSCVVLVHDQAAAYEYEYESCNSVVQVVDDPVVNVVSVPDPFRWGYAYDWFDVVVVVCVVSNYQAYEYLHPDRHTPPQDDPPQPSNRGPVHCCRRNPNHMYIYNDPCPVVVVVCVVVSHRMFIKGWNFPNDRSHRMGRGNMDTHD

InterPro domains:
  IPR007325 Kynurenine formamidase/cyclase-like [PF04199] (53-161)
  IPR037175 Kynurenine formamidase superfamily [G3DSA:3.50.30.50] (19-232)
  IPR037175 Kynurenine formamidase superfamily [SSF102198] (78-231)

Nearest PDB structures (foldseek):
  5ibz-assembly1_D  TM=8.854E-01  e=2.332E-18  uncultured organism
  5ibz-assembly1_C  TM=8.729E-01  e=5.279E-18  uncultured organism
  5ibz-assembly1_A  TM=8.915E-01  e=1.122E-17  uncultured organism
  5ibz-assembly1_B  TM=8.674E-01  e=1.443E-17  uncultured organism